Protein AF-A0AAD5X3L0-F1 (afdb_monomer)

Secondary structure (DSSP, 8-state):
-----------------------------------SHHHHHHHHHHHHHHHHHHHTT---GGGTS---HHHHSTT-HHHHHHHHHHHHH-STT-BHHHHHHHH-S-SEEEE---TT--S-GGGTSS----TT-----BTTBPPPPTTS-EEEEEESSTTSEEEEEEEE-TTSS-EEEEEEEEE---

Foldseek 3Di:
DDDDDDDDDDDDDDDDDDDDDDDDDPDDPPDPDDDPPVVVLVVLLVVLLVLQVVCQPDAAPLRPDDHDQQQPPDVHVNVVSVVSLQVVQFDWFRFPVVNCVRNNEFPAKFFDPDPPDDDRVCLVPPNDRPPDDDADDDVRYPHHPPQGKIKRWGDRRPSQKIKIFIWGPNVVRTTTRGIDIDHHDD

Radius of gyration: 31.07 Å; Cα contacts (8 Å, |Δi|>4): 259; chains: 1; bounding box: 104×31×53 Å

Structure (mmCIF, N/CA/C/O backbone):
data_AF-A0AAD5X3L0-F1
#
_entry.id   AF-A0AAD5X3L0-F1
#
loop_
_atom_site.group_PDB
_atom_site.id
_atom_site.type_symbol
_atom_site.label_atom_id
_atom_site.label_alt_id
_atom_site.label_comp_id
_atom_site.label_asym_id
_atom_site.label_entity_id
_atom_site.label_seq_id
_atom_site.pdbx_PDB_ins_code
_atom_site.Cartn_x
_atom_site.Cartn_y
_atom_site.Cartn_z
_atom_site.occupancy
_atom_site.B_iso_or_equiv
_atom_site.auth_seq_id
_atom_site.auth_comp_id
_atom_site.auth_asym_id
_atom_site.auth_atom_id
_atom_site.pdbx_PDB_model_num
ATOM 1 N N . MET A 1 1 ? -73.568 2.670 28.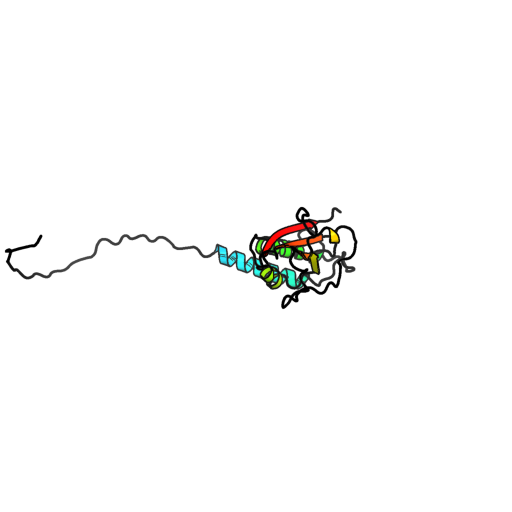721 1.00 39.19 1 MET A N 1
ATOM 2 C CA . MET A 1 1 ? -73.938 1.247 28.600 1.00 39.19 1 MET A CA 1
ATOM 3 C C . MET A 1 1 ? -75.029 1.123 27.541 1.00 39.19 1 MET A C 1
ATOM 5 O O . MET A 1 1 ? -76.062 1.751 27.683 1.00 39.19 1 MET A O 1
ATOM 9 N N . LEU A 1 2 ? -74.716 0.389 26.471 1.00 39.53 2 LEU A N 1
ATOM 10 C CA . LEU A 1 2 ? -75.590 -0.343 25.541 1.00 39.53 2 LEU A CA 1
ATOM 11 C C . LEU A 1 2 ? -76.786 0.315 24.781 1.00 39.53 2 LEU A C 1
ATOM 13 O O . LEU A 1 2 ? -77.887 0.416 25.300 1.00 39.53 2 LEU A O 1
ATOM 17 N N . ILE A 1 3 ? -76.532 0.626 23.494 1.00 46.59 3 ILE A N 1
ATOM 18 C CA . ILE A 1 3 ? -77.194 0.200 22.222 1.00 46.59 3 ILE A CA 1
ATOM 19 C C . ILE A 1 3 ? -78.743 0.133 22.118 1.00 46.59 3 ILE A C 1
ATOM 21 O O . ILE A 1 3 ? -79.370 -0.663 22.811 1.00 46.59 3 ILE A O 1
ATOM 25 N N . LYS A 1 4 ? -79.310 0.792 21.079 1.00 44.06 4 LYS A N 1
ATOM 26 C CA . LYS A 1 4 ? -80.122 0.242 19.937 1.00 44.06 4 LYS A CA 1
ATOM 27 C C . LYS A 1 4 ? -80.832 1.399 19.199 1.00 44.06 4 LYS A C 1
ATOM 29 O O . LYS A 1 4 ? -81.536 2.166 19.830 1.00 44.06 4 LYS A O 1
ATOM 34 N N . SER A 1 5 ? -80.527 1.717 17.935 1.00 39.22 5 SER A N 1
ATOM 35 C CA . SER A 1 5 ? -80.700 0.991 16.653 1.00 39.22 5 SER A CA 1
ATOM 36 C C . SER A 1 5 ? -82.097 1.145 16.030 1.00 39.22 5 SER A C 1
ATOM 38 O O . SER A 1 5 ? -83.078 0.745 16.647 1.00 39.22 5 SER A O 1
ATOM 40 N N . THR A 1 6 ? -82.129 1.666 14.789 1.00 44.69 6 THR A N 1
ATOM 41 C CA . THR A 1 6 ? -82.892 1.260 13.569 1.00 44.69 6 THR A CA 1
ATOM 42 C C . THR A 1 6 ? -83.348 2.493 12.761 1.00 44.69 6 THR A C 1
ATOM 44 O O . THR A 1 6 ? -83.997 3.379 13.293 1.00 44.69 6 THR A O 1
ATOM 47 N N . ASN A 1 7 ? -82.827 2.752 11.552 1.00 42.91 7 ASN A N 1
ATOM 48 C CA . ASN A 1 7 ? -82.965 2.064 10.250 1.00 42.91 7 ASN A CA 1
ATOM 49 C C . ASN A 1 7 ? -84.211 2.513 9.461 1.00 42.91 7 ASN A C 1
ATOM 51 O O . ASN A 1 7 ? -85.316 2.106 9.802 1.00 42.91 7 ASN A O 1
ATOM 55 N N . LYS A 1 8 ? -84.009 3.251 8.355 1.00 42.66 8 LYS A N 1
ATOM 56 C CA . LYS A 1 8 ? -84.615 2.942 7.041 1.00 42.66 8 LYS A CA 1
ATOM 57 C C . LYS A 1 8 ? -84.156 3.926 5.967 1.00 42.66 8 LYS A C 1
ATOM 59 O O . LYS A 1 8 ? -84.567 5.078 5.984 1.00 42.66 8 LYS A O 1
ATOM 64 N N . GLN A 1 9 ? -83.427 3.444 4.968 1.00 37.97 9 GLN A N 1
ATOM 65 C CA . GLN A 1 9 ? -83.573 3.936 3.597 1.00 37.97 9 GLN A CA 1
ATOM 66 C C . GLN A 1 9 ? -83.387 2.755 2.645 1.00 37.97 9 GLN A C 1
ATOM 68 O O . GLN A 1 9 ? -82.366 2.076 2.647 1.00 37.97 9 GLN A O 1
ATOM 73 N N . SER A 1 10 ? -84.428 2.505 1.862 1.00 49.75 10 SER A N 1
ATOM 74 C CA . SER A 1 10 ? -84.441 1.613 0.711 1.00 49.75 10 SER A CA 1
ATOM 75 C C . SER A 1 10 ? -84.820 2.481 -0.476 1.00 49.75 10 SER A C 1
ATOM 77 O O . SER A 1 10 ? -85.790 3.233 -0.363 1.00 49.75 10 SER A O 1
ATOM 79 N N . LYS A 1 11 ? -84.097 2.353 -1.592 1.00 49.84 11 LYS A N 1
ATOM 80 C CA . LYS A 1 11 ? -84.695 2.207 -2.926 1.00 49.84 11 LYS A CA 1
ATOM 81 C C . LYS A 1 11 ? -83.623 1.931 -3.982 1.00 49.84 11 LYS A C 1
ATOM 83 O O . LYS A 1 11 ? -82.617 2.620 -4.086 1.00 49.84 11 LYS A O 1
ATOM 88 N N . HIS A 1 12 ? -83.904 0.872 -4.732 1.00 46.44 12 HIS A N 1
ATOM 89 C CA . HIS A 1 12 ? -83.270 0.416 -5.962 1.00 46.44 12 HIS A CA 1
ATOM 90 C C . HIS A 1 12 ? -83.156 1.519 -7.024 1.00 46.44 12 HIS A C 1
ATOM 92 O O . HIS A 1 12 ? -84.018 2.394 -7.067 1.00 46.44 12 HIS A O 1
ATOM 98 N N . THR A 1 13 ? -82.205 1.395 -7.959 1.00 45.41 13 THR A N 1
ATOM 99 C CA . THR A 1 13 ? -82.476 1.228 -9.410 1.00 45.41 13 THR A CA 1
ATOM 100 C C . THR A 1 13 ? -81.172 0.941 -10.172 1.00 45.41 13 THR A C 1
ATOM 102 O O . THR A 1 13 ? -80.107 1.449 -9.840 1.00 45.41 13 THR A O 1
ATOM 105 N N . ILE A 1 14 ? -81.290 0.051 -11.155 1.00 50.00 14 ILE A N 1
ATOM 106 C CA . ILE A 1 14 ? -80.258 -0.584 -11.981 1.00 50.00 14 ILE A CA 1
ATOM 107 C C . ILE A 1 14 ? -80.042 0.230 -13.279 1.00 50.00 14 ILE A C 1
ATOM 109 O O . ILE A 1 14 ? -80.987 0.823 -13.792 1.00 50.00 14 ILE A O 1
ATOM 113 N N . THR A 1 15 ? -78.846 0.084 -13.873 1.00 49.62 15 THR A N 1
ATOM 114 C CA . THR A 1 15 ? -78.482 0.217 -15.312 1.00 49.62 15 THR A CA 1
ATOM 115 C C . THR A 1 15 ? -78.363 1.614 -15.934 1.00 49.62 15 THR A C 1
ATOM 117 O O . THR A 1 15 ? -79.355 2.309 -16.081 1.00 49.62 15 THR A O 1
ATOM 120 N N . ASN A 1 16 ? -77.194 1.929 -16.518 1.00 40.84 16 ASN A N 1
ATOM 121 C CA . ASN A 1 16 ? -76.998 1.768 -17.969 1.00 40.84 16 ASN A CA 1
ATOM 122 C C . ASN A 1 16 ? -75.510 1.817 -18.383 1.00 40.84 16 ASN A C 1
ATOM 124 O O . ASN A 1 16 ? -74.698 2.487 -17.751 1.00 40.84 16 ASN A O 1
ATOM 128 N N . ARG A 1 17 ? -75.169 1.075 -19.443 1.00 56.88 17 ARG A N 1
ATOM 129 C CA . ARG A 1 17 ? -73.861 1.077 -20.126 1.00 56.88 17 ARG A CA 1
ATOM 130 C C . ARG A 1 17 ? -73.700 2.369 -20.941 1.00 56.88 17 ARG A C 1
ATOM 132 O O . ARG A 1 17 ? -74.710 2.959 -21.289 1.00 56.88 17 ARG A O 1
ATOM 139 N N . HIS A 1 18 ? -72.460 2.748 -21.272 1.00 44.66 18 HIS A N 1
ATOM 140 C CA . HIS A 1 18 ? -71.982 3.177 -22.607 1.00 44.66 18 HIS A CA 1
ATOM 141 C C . HIS A 1 18 ? -70.675 4.001 -22.502 1.00 44.66 18 HIS A C 1
ATOM 143 O O . HIS A 1 18 ? -70.679 5.150 -22.087 1.00 44.66 18 HIS A O 1
ATOM 149 N N . SER A 1 19 ? -69.561 3.361 -22.889 1.00 52.53 19 SER A N 1
ATOM 150 C CA . SER A 1 19 ? -68.510 3.861 -23.804 1.00 52.53 19 SER A CA 1
ATOM 151 C C . SER A 1 19 ? -68.064 5.339 -23.755 1.00 52.53 19 SER A C 1
ATOM 153 O O . SER A 1 19 ? -68.820 6.202 -24.189 1.00 52.53 19 SER A O 1
ATOM 155 N N . ASN A 1 20 ? -66.781 5.596 -23.431 1.00 43.25 20 ASN A N 1
ATOM 156 C CA . ASN A 1 20 ? -65.737 6.106 -24.358 1.00 43.25 20 ASN A CA 1
ATOM 157 C C . ASN A 1 20 ? -64.577 6.878 -23.672 1.00 43.25 20 ASN A C 1
ATOM 159 O O . ASN A 1 20 ? -64.808 7.839 -22.952 1.00 43.25 20 ASN A O 1
ATOM 163 N N . LEU A 1 21 ? -63.348 6.488 -24.057 1.00 44.03 21 LEU A N 1
ATOM 164 C CA . LEU A 1 21 ? -62.063 7.223 -24.101 1.00 44.03 21 LEU A CA 1
ATOM 165 C C . LEU A 1 21 ? -61.324 7.631 -22.794 1.00 44.03 21 LEU A C 1
ATOM 167 O O . LEU A 1 21 ? -61.825 8.443 -22.020 1.00 44.03 21 LEU A O 1
ATOM 171 N N . PRO A 1 22 ? -60.069 7.159 -22.590 1.00 46.97 22 PRO A N 1
ATOM 172 C CA . PRO A 1 22 ? -59.191 7.612 -21.517 1.00 46.97 22 PRO A CA 1
ATOM 173 C C . PRO A 1 22 ? -58.358 8.817 -21.977 1.00 46.97 22 PRO A C 1
ATOM 175 O O . PRO A 1 22 ? -57.501 8.708 -22.851 1.00 46.97 22 PRO A O 1
ATOM 178 N N . LEU A 1 23 ? -58.579 9.970 -21.355 1.00 50.59 23 LEU A N 1
ATOM 179 C CA . LEU A 1 23 ? -57.722 11.143 -21.477 1.00 50.59 23 LEU A CA 1
ATOM 180 C C . LEU A 1 23 ? -57.312 11.526 -20.059 1.00 50.59 23 LEU A C 1
ATOM 182 O O . LEU A 1 23 ? -58.108 12.168 -19.391 1.00 50.59 23 LEU A O 1
ATOM 186 N N . LEU A 1 24 ? -56.154 11.048 -19.580 1.00 51.97 24 LEU A N 1
ATOM 187 C CA . LEU A 1 24 ? -55.394 11.569 -18.422 1.00 51.97 24 LEU A CA 1
ATOM 188 C C . LEU A 1 24 ? -54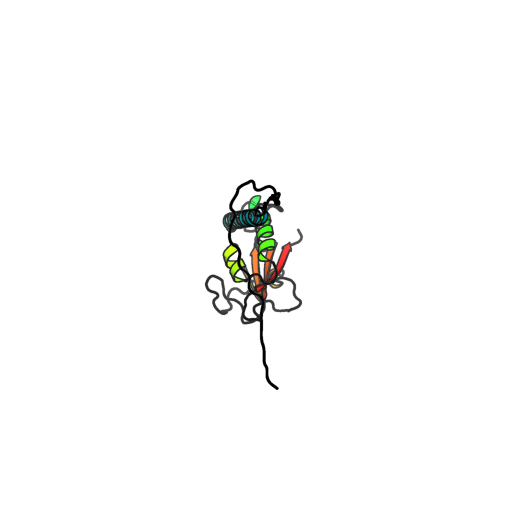.393 10.520 -17.916 1.00 51.97 24 LEU A C 1
ATOM 190 O O . LEU A 1 24 ? -54.581 9.954 -16.849 1.00 51.97 24 LEU A O 1
ATOM 194 N N . ILE A 1 25 ? -53.307 10.267 -18.647 1.00 50.31 25 ILE A N 1
ATOM 195 C CA . ILE A 1 25 ? -52.075 9.747 -18.031 1.00 50.31 25 ILE A CA 1
ATOM 196 C C . ILE A 1 25 ? -50.891 10.446 -18.710 1.00 50.31 25 ILE A C 1
ATOM 198 O O . ILE A 1 25 ? -50.184 9.886 -19.539 1.00 50.31 25 ILE A O 1
ATOM 202 N N . LEU A 1 26 ? -50.708 11.726 -18.380 1.00 45.97 26 LEU A N 1
ATOM 203 C CA . LEU A 1 26 ? -49.443 12.437 -18.564 1.00 45.97 26 LEU A CA 1
ATOM 204 C C . LEU A 1 26 ? -48.593 12.204 -17.301 1.00 45.97 26 LEU A C 1
ATOM 206 O O . LEU A 1 26 ? -48.303 13.133 -16.555 1.00 45.97 26 LEU A O 1
ATOM 210 N N . THR A 1 27 ? -48.253 10.948 -16.997 1.00 49.81 27 THR A N 1
ATOM 211 C CA . THR A 1 27 ? -47.256 10.628 -15.964 1.00 49.81 27 THR A CA 1
ATOM 212 C C . THR A 1 27 ? -45.885 10.529 -16.609 1.00 49.81 27 THR A C 1
ATOM 214 O O . THR A 1 27 ? -45.545 9.533 -17.236 1.00 49.81 27 THR A O 1
ATOM 217 N N . LEU A 1 28 ? -45.111 11.593 -16.409 1.00 49.53 28 LEU A N 1
ATOM 218 C CA . LEU A 1 28 ? -43.790 11.501 -15.797 1.00 49.53 28 LEU A CA 1
ATOM 219 C C . LEU A 1 28 ? -42.865 10.417 -16.382 1.00 49.53 28 LEU A C 1
ATOM 221 O O . LEU A 1 28 ? -42.615 9.385 -15.762 1.00 49.53 28 LEU A O 1
ATOM 225 N N . LEU A 1 29 ? -42.283 10.706 -17.545 1.00 48.94 29 LEU A N 1
ATOM 226 C CA . LEU A 1 29 ? -41.063 10.042 -17.999 1.00 48.94 29 LEU A CA 1
ATOM 227 C C . LEU A 1 29 ? -39.869 10.619 -17.213 1.00 48.94 29 LEU A C 1
ATOM 229 O O . LEU A 1 29 ? -39.109 11.439 -17.722 1.00 48.94 29 LEU A O 1
ATOM 233 N N . LEU A 1 30 ? -39.738 10.242 -15.938 1.00 50.50 30 LEU A N 1
ATOM 234 C CA . LEU A 1 30 ? -38.516 10.483 -15.172 1.00 50.50 30 LEU A CA 1
ATOM 235 C C . LEU A 1 30 ? -37.497 9.420 -15.606 1.00 50.50 30 LEU A C 1
ATOM 237 O O . LEU A 1 30 ? -37.605 8.256 -15.225 1.00 50.50 30 LEU A O 1
ATOM 241 N N . LEU A 1 31 ? -36.548 9.812 -16.459 1.00 51.72 31 LEU A N 1
ATOM 242 C CA . LEU A 1 31 ? -35.404 8.989 -16.855 1.00 51.72 31 LEU A CA 1
ATOM 243 C C . LEU A 1 31 ? -34.655 8.495 -15.601 1.00 51.72 31 LEU A C 1
ATOM 245 O O . LEU A 1 31 ? -33.923 9.245 -14.961 1.00 51.72 31 LEU A O 1
ATOM 249 N N . LEU A 1 32 ? -34.809 7.214 -15.270 1.00 56.34 32 LEU A N 1
ATOM 250 C CA . LEU A 1 32 ? -33.922 6.486 -14.364 1.00 56.34 32 LEU A CA 1
ATOM 251 C C . LEU A 1 32 ? -32.629 6.143 -15.120 1.00 56.34 32 LEU A C 1
ATOM 253 O O . LEU A 1 32 ? -32.526 5.085 -15.733 1.00 56.34 32 LEU A O 1
ATOM 257 N N . THR A 1 33 ? -31.636 7.033 -15.096 1.00 58.88 33 THR A N 1
ATOM 258 C CA . THR A 1 33 ? -30.291 6.755 -15.632 1.00 58.88 33 THR A CA 1
ATOM 259 C C . THR A 1 33 ? -29.228 6.866 -14.548 1.00 58.88 33 THR A C 1
ATOM 261 O O . THR A 1 33 ? -28.440 7.804 -14.566 1.00 58.88 33 THR A O 1
ATOM 264 N N . LEU A 1 34 ? -29.165 5.925 -13.605 1.00 63.69 34 LEU A N 1
ATOM 265 C CA . LEU A 1 34 ? -27.980 5.778 -12.749 1.00 63.69 34 LEU A CA 1
ATOM 266 C C . LEU A 1 34 ? -27.727 4.292 -12.450 1.00 63.69 34 LEU A C 1
ATOM 268 O O . LEU A 1 34 ? -28.396 3.720 -11.593 1.00 63.69 34 LEU A O 1
ATOM 272 N N . PRO A 1 35 ? -26.777 3.662 -13.173 1.00 56.12 35 PRO A N 1
ATOM 273 C CA . PRO A 1 35 ? -25.743 2.910 -12.458 1.00 56.12 35 PRO A CA 1
ATOM 274 C C . PRO A 1 35 ? -24.360 2.982 -13.145 1.00 56.12 35 PRO A C 1
ATOM 276 O O . PRO A 1 35 ? -23.693 1.965 -13.323 1.00 56.12 35 PRO A O 1
ATOM 279 N N . THR A 1 36 ? -23.898 4.157 -13.581 1.00 58.94 36 THR A N 1
ATOM 280 C CA . THR A 1 36 ? -22.576 4.259 -14.237 1.00 58.94 36 THR A CA 1
ATOM 281 C C . THR A 1 36 ? -21.417 4.363 -13.241 1.00 58.94 36 THR A C 1
ATOM 283 O O . THR A 1 36 ? -20.387 3.729 -13.438 1.00 58.94 36 THR A O 1
ATOM 286 N N . MET A 1 37 ? -21.588 5.090 -12.134 1.00 61.50 37 MET A N 1
ATOM 287 C CA . MET A 1 37 ? -20.487 5.413 -11.209 1.00 61.50 37 MET A CA 1
ATOM 288 C C . MET A 1 37 ? -19.885 4.179 -10.505 1.00 61.50 37 MET A C 1
ATOM 290 O O . MET A 1 37 ? -18.667 4.021 -10.466 1.00 61.50 37 MET A O 1
ATOM 294 N N . SER A 1 38 ? -20.719 3.267 -9.986 1.00 67.88 38 SER A N 1
ATOM 295 C CA . SER A 1 38 ? -20.241 2.104 -9.206 1.00 67.88 38 SER A CA 1
ATOM 296 C C . SER A 1 38 ? -19.507 1.063 -10.060 1.00 67.88 38 SER A C 1
ATOM 298 O O . SER A 1 38 ? -18.610 0.371 -9.575 1.00 67.88 38 SER A O 1
ATOM 300 N N . THR A 1 39 ? -19.887 0.950 -11.333 1.00 74.06 39 THR A N 1
ATOM 301 C CA . THR A 1 39 ? -19.279 0.017 -12.290 1.00 74.06 39 THR A CA 1
ATOM 302 C C . THR A 1 39 ? -17.894 0.501 -12.715 1.00 74.06 39 THR A C 1
ATOM 304 O O . THR A 1 39 ? -16.957 -0.293 -12.759 1.00 74.06 39 THR A O 1
ATOM 307 N N . THR A 1 40 ? -17.738 1.807 -12.963 1.00 82.38 40 THR A N 1
ATOM 308 C CA . THR A 1 40 ? -16.443 2.404 -13.320 1.00 82.38 40 THR A CA 1
ATOM 309 C C . THR A 1 40 ? -15.416 2.225 -12.208 1.00 82.38 40 THR A C 1
ATOM 311 O O . THR A 1 40 ? -14.338 1.703 -12.476 1.00 82.38 40 THR A O 1
ATOM 314 N N . LEU A 1 41 ? -15.770 2.549 -10.957 1.00 84.06 41 LEU A N 1
ATOM 315 C CA . LEU A 1 41 ? -14.858 2.377 -9.823 1.00 84.06 41 LEU A CA 1
ATOM 316 C C . LEU A 1 41 ? -14.415 0.913 -9.681 1.00 84.06 41 LEU A C 1
ATOM 318 O O . LEU A 1 41 ? -13.235 0.623 -9.523 1.00 84.06 41 LEU A O 1
ATOM 322 N N . SER A 1 42 ? -15.353 -0.028 -9.802 1.00 86.94 42 SER A N 1
ATOM 323 C CA . SER A 1 42 ? -15.053 -1.460 -9.673 1.00 86.94 42 SER A CA 1
ATOM 324 C C . SER A 1 42 ? -14.076 -1.951 -10.754 1.00 86.94 42 SER A C 1
ATOM 326 O O . SER A 1 42 ? -13.173 -2.739 -10.460 1.00 86.94 42 SER A O 1
ATOM 328 N N . ASN A 1 43 ? -14.204 -1.452 -11.987 1.00 92.38 43 ASN A N 1
ATOM 329 C CA . ASN A 1 43 ? -13.273 -1.754 -13.077 1.00 92.38 43 ASN A CA 1
ATOM 330 C C . ASN A 1 43 ? -11.886 -1.141 -12.835 1.00 92.38 43 ASN A C 1
ATOM 332 O O . ASN A 1 43 ? -10.878 -1.804 -13.067 1.00 92.38 43 ASN A O 1
ATOM 336 N N . GLU A 1 44 ? -11.823 0.096 -12.338 1.00 93.94 44 GLU A N 1
ATOM 337 C CA . GLU A 1 44 ? -10.559 0.773 -12.028 1.00 93.94 44 GLU A CA 1
ATOM 338 C C . GLU A 1 44 ? -9.785 0.073 -10.910 1.00 93.94 44 GLU A C 1
ATOM 340 O O . GLU A 1 44 ? -8.575 -0.119 -11.036 1.00 93.94 44 GLU A O 1
ATOM 345 N N . ILE A 1 45 ? -10.474 -0.367 -9.853 1.00 95.44 45 ILE A N 1
ATOM 346 C CA . ILE A 1 45 ? -9.857 -1.135 -8.765 1.00 95.44 45 ILE A CA 1
ATOM 347 C C . ILE A 1 45 ? -9.388 -2.504 -9.254 1.00 95.44 45 ILE A C 1
ATOM 349 O O . ILE A 1 45 ? -8.288 -2.930 -8.912 1.00 95.44 45 ILE A O 1
ATOM 353 N N . THR A 1 46 ? -10.171 -3.172 -10.104 1.00 96.06 46 THR A N 1
ATOM 354 C CA . THR A 1 46 ? -9.769 -4.457 -10.698 1.00 96.06 46 THR A CA 1
ATOM 355 C C . THR A 1 46 ? -8.515 -4.302 -11.565 1.00 96.06 46 THR A C 1
ATOM 357 O O . THR A 1 46 ? -7.596 -5.115 -11.474 1.00 96.06 46 THR A O 1
ATOM 360 N N . ALA A 1 47 ? -8.437 -3.237 -12.368 1.00 96.62 47 ALA A N 1
ATOM 361 C CA . ALA A 1 47 ? -7.255 -2.932 -13.170 1.00 96.62 47 ALA A CA 1
ATOM 362 C C . ALA A 1 47 ? -6.036 -2.606 -12.291 1.00 96.62 47 ALA A C 1
ATOM 364 O O . ALA A 1 47 ? -4.958 -3.147 -12.522 1.00 96.62 47 ALA A O 1
ATOM 365 N N . ALA A 1 48 ? -6.213 -1.792 -11.244 1.00 97.81 48 ALA A N 1
ATOM 366 C CA . ALA A 1 48 ? -5.148 -1.468 -10.297 1.00 97.81 48 ALA A CA 1
ATOM 367 C C . ALA A 1 48 ? -4.635 -2.716 -9.560 1.00 97.81 48 ALA A C 1
ATOM 369 O O . ALA A 1 48 ? -3.428 -2.888 -9.409 1.00 97.81 48 ALA A O 1
ATOM 370 N N . GLN A 1 49 ? -5.528 -3.622 -9.156 1.00 97.44 49 GLN A N 1
ATOM 371 C CA . GLN A 1 49 ? -5.154 -4.901 -8.553 1.00 97.44 49 GLN A CA 1
ATOM 372 C C . GLN A 1 49 ? -4.306 -5.747 -9.510 1.00 97.44 49 GLN A C 1
ATOM 374 O O . GLN A 1 49 ? -3.270 -6.276 -9.104 1.00 97.44 49 GLN A O 1
ATOM 379 N N . ALA A 1 50 ? -4.719 -5.862 -10.774 1.00 97.69 50 ALA A N 1
ATOM 380 C CA . ALA A 1 50 ? -3.981 -6.617 -11.782 1.00 97.69 50 ALA A CA 1
ATOM 381 C C . ALA A 1 50 ? -2.597 -6.006 -12.063 1.00 97.69 50 ALA A C 1
ATOM 383 O O . ALA A 1 50 ? -1.598 -6.726 -12.081 1.00 97.69 50 ALA A O 1
ATOM 384 N N . ASP A 1 51 ? -2.529 -4.683 -12.225 1.00 97.88 51 ASP A N 1
ATOM 385 C CA . ASP A 1 51 ? -1.277 -3.959 -12.443 1.00 97.88 51 ASP A CA 1
ATOM 386 C C . ASP A 1 51 ? -0.325 -4.115 -11.258 1.00 97.88 51 ASP A C 1
ATOM 388 O O . ASP A 1 51 ? 0.855 -4.412 -11.442 1.00 97.88 51 ASP A O 1
ATOM 392 N N . TYR A 1 52 ? -0.835 -3.972 -10.035 1.00 98.06 52 TYR A N 1
ATOM 393 C CA . TYR A 1 52 ? -0.041 -4.172 -8.833 1.00 98.06 52 TYR A CA 1
ATOM 394 C C . TYR A 1 52 ? 0.505 -5.600 -8.746 1.00 98.06 52 TYR A C 1
ATOM 396 O O . TYR A 1 52 ? 1.708 -5.780 -8.562 1.00 98.06 52 TYR A O 1
ATOM 404 N N . ALA A 1 53 ? -0.353 -6.608 -8.926 1.00 96.81 53 ALA A N 1
ATOM 405 C CA . ALA A 1 53 ? 0.045 -8.011 -8.861 1.00 96.81 53 ALA A CA 1
ATOM 406 C C . ALA A 1 53 ? 1.124 -8.355 -9.901 1.00 96.81 53 ALA A C 1
ATOM 408 O O . ALA A 1 53 ? 2.084 -9.046 -9.575 1.00 96.81 53 ALA A O 1
ATOM 409 N N . ALA A 1 54 ? 1.010 -7.829 -11.125 1.00 97.00 54 ALA A N 1
ATOM 410 C CA . ALA A 1 54 ? 1.991 -8.053 -12.186 1.00 97.00 54 ALA A CA 1
ATOM 411 C C . ALA A 1 54 ? 3.357 -7.399 -11.904 1.00 97.00 54 ALA A C 1
ATOM 413 O O . ALA A 1 54 ? 4.386 -7.903 -12.348 1.00 97.00 54 ALA A O 1
ATOM 414 N N . LEU A 1 55 ? 3.374 -6.276 -11.182 1.00 96.25 55 LEU A N 1
ATOM 415 C CA . LEU A 1 55 ? 4.580 -5.485 -10.914 1.00 96.25 55 LEU A CA 1
ATOM 416 C C . LEU A 1 55 ? 5.215 -5.779 -9.548 1.00 96.25 55 LEU A C 1
ATOM 418 O O . LEU A 1 55 ? 6.332 -5.333 -9.283 1.00 96.25 55 LEU A O 1
ATOM 422 N N . ARG A 1 56 ? 4.510 -6.488 -8.657 1.00 94.00 56 ARG A N 1
ATOM 423 C CA . ARG A 1 56 ? 4.911 -6.699 -7.257 1.00 94.00 56 ARG A CA 1
ATOM 424 C C . ARG A 1 56 ? 6.282 -7.359 -7.127 1.00 94.00 56 ARG A C 1
ATOM 426 O O . ARG A 1 56 ? 7.095 -6.868 -6.346 1.00 94.00 56 ARG A O 1
ATOM 433 N N . ASP A 1 57 ? 6.532 -8.390 -7.930 1.00 91.50 57 ASP A N 1
ATOM 434 C CA . ASP A 1 57 ? 7.745 -9.218 -7.865 1.00 91.50 57 ASP A CA 1
ATOM 435 C C . ASP A 1 57 ? 8.854 -8.773 -8.836 1.00 91.50 57 ASP A C 1
ATOM 437 O O . ASP A 1 57 ? 9.938 -9.361 -8.865 1.00 91.50 57 ASP A O 1
ATOM 441 N N . ILE A 1 58 ? 8.612 -7.730 -9.638 1.00 93.31 58 ILE A N 1
ATOM 442 C CA . ILE A 1 58 ? 9.631 -7.175 -10.530 1.00 93.31 58 ILE A CA 1
ATOM 443 C C . ILE A 1 58 ? 10.632 -6.375 -9.695 1.00 93.31 58 ILE A C 1
ATOM 445 O O . ILE A 1 58 ? 10.272 -5.410 -9.017 1.00 93.31 58 ILE A O 1
ATOM 449 N N . LYS A 1 59 ? 11.906 -6.767 -9.771 1.00 90.31 59 LYS A N 1
ATOM 450 C CA . LYS A 1 59 ? 13.005 -6.036 -9.138 1.00 90.31 59 LYS A CA 1
ATOM 451 C C . LYS A 1 59 ? 13.301 -4.759 -9.919 1.00 90.31 59 LYS A C 1
ATOM 453 O O . LYS A 1 59 ? 13.505 -4.818 -11.128 1.00 90.31 59 LYS A O 1
ATOM 458 N N . GLY A 1 60 ? 13.330 -3.641 -9.206 1.00 90.75 60 GLY A N 1
ATOM 459 C CA . GLY A 1 60 ? 13.819 -2.359 -9.701 1.00 90.75 60 GLY A CA 1
ATOM 460 C C . GLY A 1 60 ? 15.172 -1.997 -9.095 1.00 90.75 60 GLY A C 1
ATOM 461 O O . GLY A 1 60 ? 15.747 -2.771 -8.323 1.00 90.75 60 GLY A O 1
ATOM 462 N N . HIS A 1 61 ? 15.644 -0.793 -9.394 1.00 89.81 61 HIS A N 1
ATOM 463 C CA . HIS A 1 61 ? 16.920 -0.252 -8.926 1.00 89.81 61 HIS A CA 1
ATOM 464 C C . HIS A 1 61 ? 17.101 -0.354 -7.403 1.00 89.81 61 HIS A C 1
ATOM 466 O O . HIS A 1 61 ? 18.165 -0.727 -6.918 1.00 89.81 61 HIS A O 1
ATOM 472 N N . PHE A 1 62 ? 16.034 -0.104 -6.640 1.00 84.62 62 PHE A N 1
ATOM 473 C CA . PHE A 1 62 ? 16.048 -0.135 -5.171 1.00 84.62 62 PHE A CA 1
ATOM 474 C C . PHE A 1 62 ? 15.934 -1.549 -4.566 1.00 84.62 62 PHE A C 1
ATOM 476 O O . PHE A 1 62 ? 15.815 -1.707 -3.351 1.00 84.62 62 PHE A O 1
ATOM 483 N N . ALA A 1 63 ? 15.927 -2.583 -5.408 1.00 85.88 63 ALA A N 1
ATOM 484 C CA . ALA A 1 63 ? 15.851 -3.991 -5.025 1.00 85.88 63 ALA A CA 1
ATOM 485 C C . ALA A 1 63 ? 16.897 -4.838 -5.778 1.00 85.88 63 ALA A C 1
ATOM 487 O O . ALA A 1 63 ? 16.616 -5.977 -6.165 1.00 85.88 63 ALA A O 1
ATOM 488 N N . ASP A 1 64 ? 18.084 -4.262 -6.002 1.00 87.69 64 ASP A N 1
ATOM 489 C CA . ASP A 1 64 ? 19.228 -4.873 -6.696 1.00 87.69 64 ASP A CA 1
ATOM 490 C C . ASP A 1 64 ? 18.940 -5.291 -8.154 1.00 87.69 64 ASP A C 1
ATOM 492 O O . ASP A 1 64 ? 19.545 -6.228 -8.678 1.00 87.69 64 ASP A O 1
ATOM 496 N N . GLY A 1 65 ? 17.977 -4.635 -8.805 1.00 90.06 65 GLY A N 1
ATOM 497 C CA . GLY A 1 65 ? 17.666 -4.799 -10.225 1.00 90.06 65 GLY A CA 1
ATOM 498 C C . GLY A 1 65 ? 18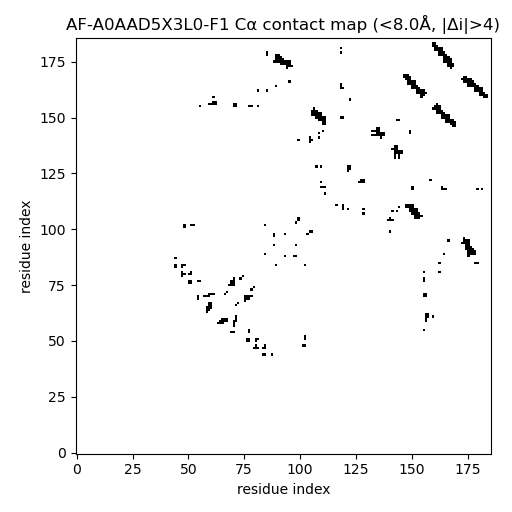.142 -3.623 -11.077 1.00 90.06 65 GLY A C 1
ATOM 499 O O . GLY A 1 65 ? 18.635 -2.615 -10.571 1.00 90.06 65 GLY A O 1
ATOM 500 N N . ASP A 1 66 ? 17.949 -3.737 -12.390 1.00 94.69 66 ASP A N 1
ATOM 501 C CA . ASP A 1 66 ? 18.064 -2.587 -13.286 1.00 94.69 66 ASP A CA 1
ATOM 502 C C . ASP A 1 66 ? 16.906 -1.613 -13.046 1.00 94.69 66 ASP A C 1
ATOM 504 O O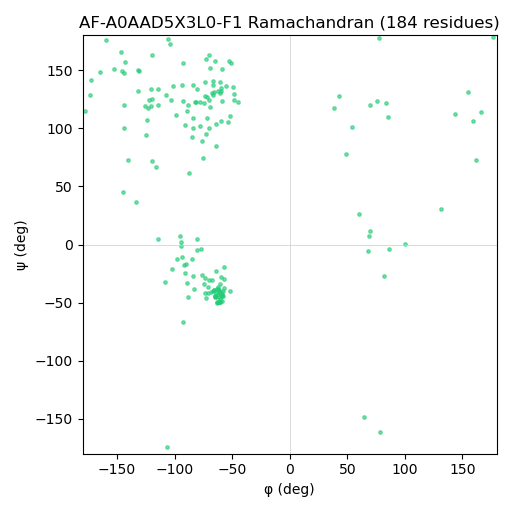 . ASP A 1 66 ? 15.807 -2.010 -12.646 1.00 94.69 66 ASP A O 1
ATOM 508 N N . PHE A 1 67 ? 17.141 -0.329 -13.321 1.00 94.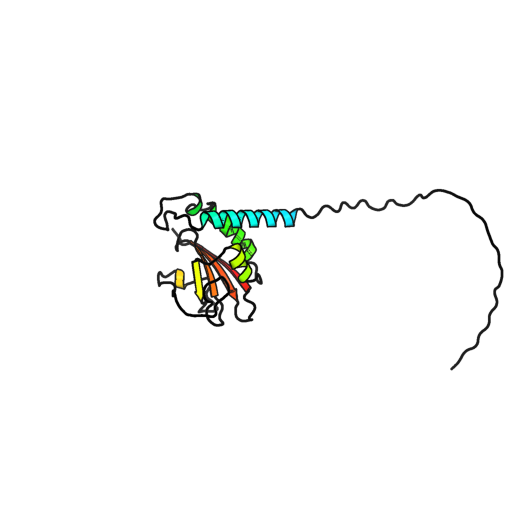56 67 PHE A N 1
ATOM 509 C CA . PHE A 1 67 ? 16.082 0.671 -13.254 1.00 94.56 67 PHE A CA 1
ATOM 510 C C . PHE A 1 67 ? 14.939 0.304 -14.202 1.00 94.56 67 PHE A C 1
ATOM 512 O O . PHE A 1 67 ? 15.131 0.178 -15.414 1.00 94.56 67 PHE A O 1
ATOM 519 N N . ASN A 1 68 ? 13.732 0.198 -13.654 1.00 95.62 68 ASN A N 1
ATOM 520 C CA . ASN A 1 68 ? 12.523 -0.043 -14.416 1.00 95.62 68 ASN A CA 1
ATOM 521 C C . ASN A 1 68 ? 11.509 1.081 -14.134 1.00 95.62 68 ASN A C 1
ATOM 523 O O . ASN A 1 68 ? 11.041 1.228 -13.005 1.00 95.62 68 ASN A O 1
ATOM 527 N N . PRO A 1 69 ? 11.112 1.869 -15.150 1.00 96.06 69 PRO A N 1
ATOM 528 C CA . PRO A 1 69 ? 10.253 3.033 -14.950 1.00 96.06 69 PRO A CA 1
ATOM 529 C C . PRO A 1 69 ? 8.853 2.692 -14.420 1.00 96.06 69 PRO A C 1
ATOM 531 O O . PRO A 1 69 ? 8.224 3.549 -13.804 1.00 96.06 69 PRO A O 1
ATOM 534 N N . ASP A 1 70 ? 8.357 1.469 -14.610 1.00 96.31 70 ASP A N 1
ATOM 535 C CA . ASP A 1 70 ? 7.044 1.069 -14.099 1.00 96.31 70 ASP A CA 1
ATOM 536 C C . ASP A 1 70 ? 7.058 0.798 -12.590 1.00 96.31 70 ASP A C 1
ATOM 538 O O . ASP A 1 70 ? 6.025 0.957 -11.933 1.00 96.31 70 ASP A O 1
ATOM 542 N N . VAL A 1 71 ? 8.213 0.421 -12.028 1.00 94.38 71 VAL A N 1
ATOM 543 C CA . VAL A 1 71 ? 8.367 0.093 -10.600 1.00 94.38 71 VAL A CA 1
ATOM 544 C C . VAL A 1 71 ? 9.147 1.149 -9.824 1.00 94.38 71 VAL A C 1
ATOM 546 O O . VAL A 1 71 ? 8.818 1.376 -8.668 1.00 94.38 71 VAL A O 1
ATOM 549 N N . ASP A 1 72 ? 10.114 1.828 -10.442 1.00 92.75 72 ASP A N 1
ATOM 550 C CA . ASP A 1 72 ? 11.037 2.746 -9.765 1.00 92.75 72 ASP A CA 1
ATOM 551 C C . ASP A 1 72 ? 10.692 4.225 -9.948 1.00 92.75 72 ASP A C 1
ATOM 553 O O . ASP A 1 72 ? 11.156 5.066 -9.186 1.00 92.75 72 ASP A O 1
ATOM 557 N N . LYS A 1 73 ? 9.919 4.596 -10.971 1.00 94.12 73 LYS A N 1
ATOM 558 C CA . LYS A 1 73 ? 9.652 6.012 -11.247 1.00 94.12 73 LYS A CA 1
ATOM 559 C C . LYS A 1 73 ? 8.502 6.521 -10.392 1.00 94.12 73 LYS A C 1
ATOM 561 O O . LYS A 1 73 ? 7.454 5.884 -10.345 1.00 94.12 73 LYS A O 1
ATOM 566 N N . PHE A 1 74 ? 8.627 7.721 -9.829 1.00 92.56 74 PHE A N 1
ATOM 567 C CA . PHE A 1 74 ? 7.469 8.440 -9.295 1.00 92.56 74 PHE A CA 1
ATOM 568 C C . PHE A 1 74 ? 6.415 8.704 -10.386 1.00 92.56 74 PHE A C 1
ATOM 570 O O . PHE A 1 74 ? 6.736 9.102 -11.507 1.00 92.56 74 PHE A O 1
ATOM 577 N N . GLY A 1 75 ? 5.149 8.448 -10.067 1.00 94.25 75 GLY A N 1
ATOM 578 C CA . GLY A 1 75 ? 4.043 8.350 -11.017 1.00 94.25 75 GLY A CA 1
ATOM 579 C C . GLY A 1 75 ? 4.114 7.107 -11.913 1.00 94.25 75 GLY A C 1
ATOM 580 O O . GLY A 1 75 ? 3.413 7.041 -12.920 1.00 94.25 75 GLY A O 1
ATOM 581 N N . GLY A 1 76 ? 4.984 6.147 -11.597 1.00 96.06 76 GLY A N 1
ATOM 582 C CA . GLY A 1 76 ? 5.104 4.875 -12.297 1.00 96.06 76 GLY A CA 1
ATOM 583 C C . GLY A 1 76 ? 3.907 3.969 -12.035 1.00 96.06 76 GLY A C 1
ATOM 584 O O . GLY A 1 76 ? 3.139 4.151 -11.084 1.00 96.06 76 GLY A O 1
ATOM 585 N N . LYS A 1 77 ? 3.752 2.958 -12.889 1.00 97.75 77 LYS A N 1
ATOM 586 C CA . LYS A 1 77 ? 2.570 2.096 -12.918 1.00 97.75 77 LYS A CA 1
ATOM 587 C C . LYS A 1 77 ? 2.310 1.392 -11.578 1.00 97.75 77 LYS A C 1
ATOM 589 O O . LYS A 1 77 ? 1.167 1.355 -11.127 1.00 97.75 77 LYS A O 1
ATOM 594 N N . LYS A 1 78 ? 3.360 0.915 -10.895 1.00 97.38 78 LYS A N 1
ATOM 595 C CA . LYS A 1 78 ? 3.254 0.265 -9.577 1.00 97.38 78 LYS A CA 1
ATOM 596 C C . LYS A 1 78 ? 2.765 1.236 -8.504 1.00 97.38 78 LYS A C 1
ATOM 598 O O . LYS A 1 78 ? 1.873 0.881 -7.738 1.00 97.38 78 LYS A O 1
ATOM 603 N N . GLN A 1 79 ? 3.301 2.457 -8.470 1.00 96.88 79 GLN A N 1
ATOM 604 C CA . GLN A 1 79 ? 2.876 3.470 -7.502 1.00 96.88 79 GLN A CA 1
ATOM 605 C C . GLN A 1 79 ? 1.413 3.849 -7.702 1.00 96.88 79 GLN A C 1
ATOM 607 O O . GLN A 1 79 ? 0.657 3.837 -6.740 1.00 96.88 79 GLN A O 1
ATOM 612 N N . LEU A 1 80 ? 1.016 4.154 -8.941 1.00 97.75 80 LEU A N 1
ATOM 613 C CA . LEU A 1 80 ? -0.355 4.559 -9.259 1.00 97.75 80 LEU A CA 1
ATOM 614 C C . LEU A 1 80 ? -1.358 3.450 -8.929 1.00 97.75 80 LEU A C 1
ATOM 616 O O . LEU A 1 80 ? -2.445 3.721 -8.423 1.00 97.75 80 LEU A O 1
ATOM 620 N N . ALA A 1 81 ? -0.990 2.193 -9.188 1.00 98.19 81 ALA A N 1
ATOM 621 C CA . ALA A 1 81 ? -1.793 1.048 -8.784 1.00 98.19 81 ALA A CA 1
ATOM 622 C C . ALA A 1 81 ? -1.933 0.979 -7.254 1.00 98.19 81 ALA A C 1
ATOM 624 O O . ALA A 1 81 ? -3.047 0.888 -6.743 1.00 98.19 81 ALA A O 1
ATOM 625 N N . MET A 1 82 ? -0.826 1.085 -6.514 1.00 98.31 82 MET A N 1
ATOM 626 C CA . MET A 1 82 ? -0.843 1.088 -5.048 1.00 98.31 82 MET A CA 1
ATOM 627 C C . MET A 1 82 ? -1.613 2.275 -4.461 1.00 98.31 82 MET A C 1
ATOM 629 O O . MET A 1 82 ? -2.290 2.102 -3.458 1.00 98.31 82 MET A O 1
ATOM 633 N N . GLU A 1 83 ? -1.541 3.457 -5.070 1.00 97.69 83 GLU A N 1
ATOM 634 C CA . GLU A 1 83 ? -2.264 4.655 -4.634 1.00 97.69 83 GLU A CA 1
ATOM 635 C C . GLU A 1 83 ? -3.774 4.439 -4.725 1.00 97.69 83 GLU A C 1
ATOM 637 O O . GLU A 1 83 ? -4.466 4.563 -3.717 1.00 97.69 83 GLU A O 1
ATOM 642 N N . LYS A 1 84 ? -4.264 3.967 -5.878 1.00 97.69 84 LYS A N 1
ATOM 643 C CA . LYS A 1 84 ? -5.682 3.620 -6.065 1.00 97.69 84 LYS A CA 1
ATOM 644 C C . LYS A 1 84 ? -6.156 2.536 -5.100 1.00 97.69 84 LYS A C 1
ATOM 646 O O . LYS A 1 84 ? -7.246 2.630 -4.540 1.00 97.69 84 LYS A O 1
ATOM 651 N N . LEU A 1 85 ? -5.351 1.488 -4.908 1.00 98.06 85 LEU A N 1
ATOM 652 C CA . LEU A 1 85 ? -5.677 0.418 -3.963 1.00 98.06 85 LEU A CA 1
ATOM 653 C C . LEU A 1 85 ? -5.674 0.929 -2.518 1.00 98.06 85 LEU A C 1
ATOM 655 O O . LEU A 1 85 ? -6.556 0.559 -1.750 1.00 98.06 85 LEU A O 1
ATOM 659 N N . GLY A 1 86 ? -4.730 1.802 -2.163 1.00 97.62 86 GLY A N 1
ATOM 660 C CA . GLY A 1 86 ? -4.654 2.469 -0.867 1.00 97.62 86 GLY A CA 1
ATOM 661 C C . GLY A 1 86 ? -5.887 3.315 -0.579 1.00 97.62 86 GLY A C 1
ATOM 662 O O . GLY A 1 86 ? -6.506 3.135 0.461 1.00 97.62 86 GLY A O 1
ATOM 663 N N . GLU A 1 87 ? -6.299 4.165 -1.518 1.00 97.00 87 GLU A N 1
ATOM 664 C CA . GLU A 1 87 ? -7.521 4.974 -1.404 1.00 97.00 87 GLU A CA 1
ATOM 665 C C . GLU A 1 87 ? -8.777 4.115 -1.226 1.00 97.00 87 GLU A C 1
ATOM 667 O O . GLU A 1 87 ? -9.624 4.408 -0.382 1.00 97.00 87 GLU A O 1
ATOM 672 N N . TYR A 1 88 ? -8.888 3.025 -1.986 1.00 96.44 88 TYR A N 1
ATOM 673 C CA . TYR A 1 88 ? -10.043 2.133 -1.920 1.00 96.44 88 TYR A CA 1
ATOM 674 C C . TYR A 1 88 ? -10.103 1.304 -0.630 1.00 96.44 88 TYR A C 1
ATOM 676 O O . TYR A 1 88 ? -11.178 1.119 -0.063 1.00 96.44 88 TYR A O 1
ATOM 684 N N . LEU A 1 89 ? -8.963 0.783 -0.171 1.00 97.38 89 LEU A N 1
ATOM 685 C CA . LEU A 1 89 ? -8.875 -0.126 0.979 1.00 97.38 89 LEU A CA 1
ATOM 686 C C . LEU A 1 89 ? -8.643 0.598 2.307 1.00 97.38 89 LEU A C 1
ATOM 688 O O . LEU A 1 89 ? -8.833 0.020 3.372 1.00 97.38 89 LEU A O 1
ATOM 692 N N . GLY A 1 90 ? -8.193 1.845 2.245 1.00 96.38 90 GLY A N 1
ATOM 693 C CA . GLY A 1 90 ? -7.758 2.636 3.383 1.00 96.38 90 GLY A CA 1
ATOM 694 C C . GLY A 1 90 ? -8.883 3.283 4.186 1.00 96.38 90 GLY A C 1
ATOM 695 O O . GLY A 1 90 ? -8.621 3.897 5.221 1.00 96.38 90 GLY A O 1
ATOM 696 N N . ALA A 1 91 ? -10.129 3.156 3.722 1.00 95.88 91 ALA A N 1
ATOM 697 C CA . ALA A 1 91 ? -11.294 3.687 4.411 1.00 95.88 91 ALA A CA 1
ATOM 698 C C . ALA A 1 91 ? -11.470 3.018 5.792 1.00 95.88 91 ALA A C 1
ATOM 700 O O . ALA A 1 91 ? -11.445 1.781 5.870 1.00 95.88 91 ALA A O 1
ATOM 701 N N . PRO A 1 92 ? -11.694 3.794 6.872 1.00 96.00 92 PRO A N 1
ATOM 702 C CA . PRO A 1 92 ? -11.915 3.238 8.201 1.00 96.00 92 PRO A CA 1
ATOM 703 C C . PRO A 1 92 ? -13.072 2.231 8.232 1.00 96.00 92 PRO A C 1
ATOM 705 O O . PRO A 1 92 ? -14.130 2.469 7.649 1.00 96.00 92 PRO A O 1
ATOM 708 N N . GLY A 1 93 ? -12.875 1.108 8.921 1.00 94.94 93 GLY A N 1
ATOM 709 C CA . GLY A 1 93 ? -13.844 0.012 8.999 1.00 94.94 93 GLY A CA 1
ATOM 710 C C . GLY A 1 93 ? -13.756 -1.001 7.853 1.00 94.94 93 GLY A C 1
ATOM 711 O O . GLY A 1 93 ? -14.452 -2.014 7.890 1.00 94.94 93 GLY A O 1
ATOM 712 N N . THR A 1 94 ? -12.894 -0.781 6.851 1.00 96.19 94 THR A N 1
ATOM 713 C CA . THR A 1 94 ? -12.612 -1.803 5.831 1.00 96.19 94 THR A CA 1
ATOM 714 C C . THR A 1 94 ? -12.039 -3.052 6.507 1.00 96.19 94 THR A C 1
ATOM 716 O O . THR A 1 94 ? -11.093 -2.919 7.278 1.00 96.19 94 THR A O 1
ATOM 719 N N . PRO A 1 95 ? -12.540 -4.271 6.236 1.00 95.94 95 PRO A N 1
ATOM 720 C CA . PRO A 1 95 ? -11.970 -5.475 6.836 1.00 95.94 95 PRO A CA 1
ATOM 721 C C . PRO A 1 95 ? -10.489 -5.638 6.472 1.00 95.94 95 PRO A C 1
ATOM 723 O O . PRO A 1 95 ? -10.136 -5.590 5.292 1.00 95.94 95 PRO A O 1
ATOM 726 N N . GLY A 1 96 ? -9.618 -5.909 7.445 1.00 93.62 96 GLY A N 1
ATOM 727 C CA . GLY A 1 96 ? -8.195 -6.173 7.200 1.00 93.62 96 GLY A CA 1
ATOM 728 C C . GLY A 1 96 ? -7.989 -7.339 6.226 1.00 93.62 96 GLY A C 1
ATOM 729 O O . GLY A 1 96 ? -7.174 -7.266 5.306 1.00 93.62 96 GLY A O 1
ATOM 730 N N . GLY A 1 97 ? -8.839 -8.367 6.321 1.00 94.31 97 GLY A N 1
ATOM 731 C CA . GLY A 1 97 ? -8.881 -9.473 5.361 1.00 94.31 97 GLY A CA 1
ATOM 732 C C . GLY A 1 97 ? -9.173 -9.043 3.915 1.00 94.31 97 GLY A C 1
ATOM 733 O O . GLY A 1 97 ? -8.700 -9.689 2.982 1.00 94.31 97 GLY A O 1
ATOM 734 N N . ARG A 1 98 ? -9.884 -7.927 3.691 1.00 95.44 98 ARG A N 1
ATOM 735 C CA . ARG A 1 98 ? -10.106 -7.374 2.345 1.00 95.44 98 ARG A CA 1
ATOM 736 C C . ARG A 1 98 ? -8.822 -6.783 1.767 1.00 95.44 98 ARG A C 1
ATOM 738 O O . ARG A 1 98 ? -8.576 -6.960 0.576 1.00 95.44 98 ARG A O 1
ATOM 745 N N . VAL A 1 99 ? -7.990 -6.154 2.600 1.00 96.75 99 VAL A N 1
ATOM 746 C CA . VAL A 1 99 ? -6.655 -5.682 2.196 1.00 96.75 99 VAL A CA 1
ATOM 747 C C . VAL A 1 99 ? -5.820 -6.865 1.709 1.00 96.75 99 VAL A C 1
ATOM 749 O O . VAL A 1 99 ? -5.295 -6.825 0.601 1.00 96.75 99 VAL A O 1
ATOM 752 N N . LEU A 1 100 ? -5.785 -7.953 2.485 1.00 95.69 100 LEU A N 1
ATOM 753 C CA . LEU A 1 100 ? -5.064 -9.180 2.127 1.00 95.69 100 LEU A CA 1
ATOM 754 C C . LEU A 1 100 ? -5.624 -9.848 0.864 1.00 95.69 100 LEU A C 1
ATOM 756 O O . LEU A 1 100 ? -4.870 -10.356 0.041 1.00 95.69 100 LEU A O 1
ATOM 760 N N . GLN A 1 101 ? -6.945 -9.839 0.679 1.00 94.81 101 GLN A N 1
ATOM 761 C CA . GLN A 1 101 ? -7.580 -10.414 -0.506 1.00 94.81 101 GLN A CA 1
ATOM 762 C C . GLN A 1 101 ? -7.226 -9.648 -1.789 1.00 94.81 101 GLN A C 1
ATOM 764 O O . GLN A 1 101 ? -7.059 -10.259 -2.843 1.00 94.81 101 GLN A O 1
ATOM 769 N N . VAL A 1 102 ? -7.158 -8.316 -1.715 1.00 95.75 102 VAL A N 1
ATOM 770 C CA . VAL A 1 102 ? -6.951 -7.455 -2.888 1.00 95.75 102 VAL A CA 1
ATOM 771 C C . VAL A 1 102 ? -5.466 -7.248 -3.177 1.00 95.75 102 VAL A C 1
ATOM 773 O O . VAL A 1 102 ? -5.050 -7.367 -4.325 1.00 95.75 102 VAL A O 1
ATOM 776 N N . MET A 1 103 ? -4.655 -6.972 -2.156 1.00 96.19 103 MET A N 1
ATOM 777 C CA . MET A 1 103 ? -3.220 -6.707 -2.316 1.00 96.19 103 MET A CA 1
ATOM 778 C C . MET A 1 103 ? -2.344 -7.955 -2.142 1.00 96.19 103 MET A C 1
ATOM 780 O O . MET A 1 103 ? -1.158 -7.931 -2.463 1.00 96.19 103 MET A O 1
ATOM 784 N N . GLY A 1 104 ? -2.903 -9.065 -1.665 1.00 95.12 104 GLY A N 1
ATOM 785 C CA . GLY A 1 104 ? -2.143 -10.273 -1.363 1.00 95.12 104 GLY A CA 1
ATOM 786 C C . GLY A 1 104 ? -1.397 -10.181 -0.031 1.00 95.12 104 GLY A C 1
ATOM 787 O O . GLY A 1 104 ? -1.712 -9.380 0.847 1.00 95.12 104 GLY A O 1
ATOM 788 N N . LYS A 1 105 ? -0.390 -11.043 0.137 1.00 94.44 105 LYS A N 1
ATOM 789 C CA . LYS A 1 105 ? 0.420 -11.092 1.361 1.00 94.44 105 LYS A CA 1
ATOM 790 C C . LYS A 1 105 ? 1.230 -9.792 1.513 1.00 94.44 105 LYS A C 1
ATOM 792 O O . LYS A 1 105 ? 1.928 -9.449 0.555 1.00 94.44 105 LYS A O 1
ATOM 797 N N . PRO A 1 106 ? 1.231 -9.133 2.685 1.00 95.19 106 PRO A N 1
ATOM 798 C CA . PRO A 1 106 ? 2.064 -7.958 2.936 1.00 95.19 106 PRO A CA 1
ATOM 799 C C . PRO A 1 106 ? 3.556 -8.311 2.899 1.00 95.19 106 PRO A C 1
ATOM 801 O O . PRO A 1 106 ? 3.947 -9.461 3.119 1.00 95.19 106 PRO A O 1
ATOM 804 N N . ASP A 1 107 ? 4.394 -7.308 2.651 1.00 93.00 107 ASP A N 1
ATOM 805 C CA . ASP A 1 107 ? 5.854 -7.434 2.725 1.00 93.00 107 ASP A CA 1
ATOM 806 C C . ASP A 1 107 ? 6.346 -7.493 4.172 1.00 93.00 107 ASP A C 1
ATOM 808 O O . ASP A 1 107 ? 7.298 -8.209 4.484 1.00 93.00 107 ASP A O 1
ATOM 812 N N . ALA A 1 108 ? 5.662 -6.782 5.070 1.00 91.25 108 ALA A N 1
ATOM 813 C CA . ALA A 1 108 ? 5.891 -6.857 6.504 1.00 91.25 108 ALA A CA 1
ATOM 814 C C . ALA A 1 108 ? 4.584 -6.689 7.286 1.00 91.25 108 ALA A C 1
ATOM 816 O O . ALA A 1 108 ? 3.672 -5.973 6.868 1.00 91.25 108 ALA A O 1
ATOM 817 N N . VAL A 1 109 ? 4.532 -7.332 8.451 1.00 91.75 109 VAL A N 1
ATOM 818 C CA . VAL A 1 109 ? 3.526 -7.084 9.485 1.00 91.75 109 VAL A CA 1
ATOM 819 C C . VAL A 1 109 ? 4.266 -6.505 10.681 1.00 91.75 109 VAL A C 1
ATOM 821 O O . VAL A 1 109 ? 5.196 -7.134 11.187 1.00 91.75 109 VAL A O 1
ATOM 824 N N . VAL A 1 110 ? 3.902 -5.294 11.096 1.00 89.62 110 VAL A N 1
ATOM 825 C CA . VAL A 1 110 ? 4.618 -4.565 12.154 1.00 89.62 110 VAL A CA 1
ATOM 826 C C . VAL A 1 110 ? 3.657 -4.277 13.306 1.00 89.62 110 VAL A C 1
ATOM 828 O O . VAL A 1 110 ? 2.672 -3.580 13.084 1.00 89.62 110 VAL A O 1
ATOM 831 N N . PRO A 1 111 ? 3.904 -4.773 14.530 1.00 89.19 111 PRO A N 1
ATOM 832 C CA . PRO A 1 111 ? 3.086 -4.415 15.687 1.00 89.19 111 PRO A CA 1
ATOM 833 C C . PRO A 1 111 ? 3.131 -2.903 15.945 1.00 89.19 111 PRO A C 1
ATOM 835 O O . PRO A 1 111 ? 4.199 -2.295 15.862 1.00 89.19 111 PRO A O 1
ATOM 838 N N . LYS A 1 112 ? 1.994 -2.296 16.296 1.00 87.06 112 LYS A N 1
ATOM 839 C CA . LYS A 1 112 ? 1.953 -0.919 16.796 1.00 87.06 112 LYS A CA 1
ATOM 840 C C . LYS A 1 112 ? 2.254 -0.940 18.292 1.00 87.06 112 LYS A C 1
ATOM 842 O O . LYS A 1 112 ? 1.454 -1.430 19.084 1.00 87.06 112 LYS A O 1
ATOM 847 N N . THR A 1 113 ? 3.429 -0.448 18.670 1.00 83.62 113 THR A N 1
ATOM 848 C CA . THR A 1 113 ? 3.910 -0.462 20.061 1.00 83.62 113 THR A CA 1
ATOM 849 C C . THR A 1 113 ? 3.539 0.795 20.841 1.00 83.62 113 THR A C 1
ATOM 851 O O . THR A 1 113 ? 3.425 0.729 22.061 1.00 83.62 113 THR A O 1
ATOM 854 N N . ASP A 1 114 ? 3.308 1.914 20.151 1.00 81.44 114 ASP A N 1
ATOM 855 C CA . ASP A 1 114 ? 2.852 3.175 20.739 1.00 81.44 114 ASP A CA 1
ATOM 856 C C . ASP A 1 114 ? 1.527 3.613 20.072 1.00 81.44 114 ASP A C 1
ATOM 858 O O . ASP A 1 114 ? 1.463 3.727 18.843 1.00 81.44 114 ASP A O 1
ATOM 862 N N . PRO A 1 115 ? 0.443 3.850 20.839 1.00 79.88 115 PRO A N 1
ATOM 863 C CA . PRO A 1 115 ? -0.834 4.326 20.305 1.00 79.88 115 PRO A CA 1
ATOM 864 C C . PRO A 1 115 ? -0.753 5.650 19.528 1.00 79.88 115 PRO A C 1
ATOM 866 O O . PRO A 1 115 ? -1.562 5.861 18.624 1.00 79.88 115 PRO A O 1
ATOM 869 N N . SER A 1 116 ? 0.198 6.522 19.875 1.00 82.38 116 SER A 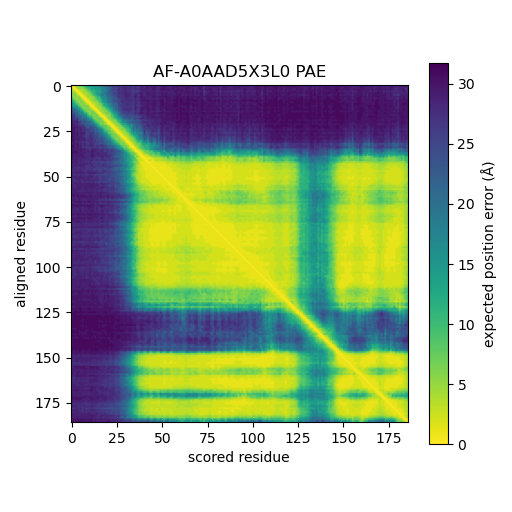N 1
ATOM 870 C CA . SER A 1 116 ? 0.415 7.834 19.252 1.00 82.38 116 SER A CA 1
ATOM 871 C C . SER A 1 116 ? 1.277 7.785 17.989 1.00 82.38 116 SER A C 1
ATOM 873 O O . SER A 1 116 ? 1.313 8.752 17.233 1.00 82.38 116 SER A O 1
ATOM 875 N N . GLN A 1 117 ? 1.941 6.656 17.734 1.00 80.81 117 GLN A N 1
ATOM 876 C CA . GLN A 1 117 ? 2.787 6.465 16.565 1.00 80.81 117 GLN A CA 1
ATOM 877 C C . GLN A 1 117 ? 1.947 6.439 15.284 1.00 80.81 117 GLN A C 1
ATOM 879 O O . GLN A 1 117 ? 0.987 5.670 15.169 1.00 80.81 117 GLN A O 1
ATOM 884 N N . GLU A 1 118 ? 2.355 7.233 14.297 1.00 81.88 118 GLU A N 1
ATOM 885 C CA . GLU A 1 118 ? 1.785 7.222 12.952 1.00 81.88 118 GLU A CA 1
ATOM 886 C C . GLU A 1 118 ? 2.676 6.398 12.010 1.00 81.88 118 GLU A C 1
ATOM 888 O O . GLU A 1 118 ? 3.805 6.772 11.689 1.00 81.88 118 GLU A O 1
ATOM 893 N N . GLY A 1 119 ? 2.167 5.248 11.562 1.00 85.12 119 GLY A N 1
ATOM 894 C CA . GLY A 1 119 ? 2.877 4.339 10.658 1.00 85.12 119 GLY A CA 1
ATOM 895 C C . GLY A 1 119 ? 3.953 3.479 11.340 1.00 85.12 119 GLY A C 1
ATOM 896 O O . GLY A 1 119 ? 4.164 3.578 12.545 1.00 85.12 119 GLY A O 1
ATOM 897 N N . PRO A 1 120 ? 4.633 2.578 10.608 1.00 82.88 120 PRO A N 1
ATOM 898 C CA . PRO A 1 120 ? 5.568 1.608 11.188 1.00 82.88 120 PRO A CA 1
ATOM 899 C C . PRO A 1 120 ? 6.981 2.198 11.377 1.00 82.88 120 PRO A C 1
ATOM 901 O O . PRO A 1 120 ? 7.817 2.125 10.478 1.00 82.88 120 PRO A O 1
ATOM 904 N N . GLU A 1 121 ? 7.278 2.748 12.556 1.00 74.25 121 GLU A N 1
ATOM 905 C CA . GLU A 1 121 ? 8.581 3.346 12.906 1.00 74.25 121 GLU A CA 1
ATOM 906 C C . GLU A 1 121 ? 9.740 2.339 12.830 1.00 74.25 121 GLU A C 1
ATOM 908 O O . GLU A 1 121 ? 10.830 2.670 12.367 1.00 74.25 121 GLU A O 1
ATOM 913 N N . ALA A 1 122 ? 9.480 1.070 13.170 1.00 62.78 122 ALA A N 1
ATOM 914 C CA . ALA A 1 122 ? 10.464 -0.013 13.098 1.00 62.78 122 ALA A CA 1
ATOM 915 C C . ALA A 1 122 ? 11.072 -0.206 11.694 1.00 62.78 122 ALA A C 1
ATOM 917 O O . ALA A 1 122 ? 12.139 -0.794 11.564 1.00 62.78 122 ALA A O 1
ATOM 918 N N . LEU A 1 123 ? 10.419 0.288 10.637 1.00 70.31 123 LEU A N 1
ATOM 919 C CA . LEU A 1 123 ? 10.943 0.234 9.272 1.00 70.31 123 LEU A CA 1
ATOM 920 C C . LEU A 1 123 ? 11.789 1.451 8.883 1.00 70.31 123 LEU A C 1
ATOM 922 O O . LEU A 1 123 ? 12.554 1.357 7.926 1.00 70.31 123 LEU A O 1
ATOM 926 N N . GLN A 1 124 ? 11.698 2.556 9.625 1.00 66.12 124 GLN A N 1
ATOM 927 C CA . GLN A 1 124 ? 12.368 3.821 9.306 1.00 66.12 124 GLN A CA 1
ATOM 928 C C . GLN A 1 124 ? 13.824 3.857 9.804 1.00 66.12 124 GLN A C 1
ATOM 930 O O . GLN A 1 124 ? 14.664 4.530 9.217 1.00 66.12 124 GLN A O 1
ATOM 935 N N . GLY A 1 125 ? 14.150 3.114 10.870 1.00 53.56 125 GLY A N 1
ATOM 936 C CA . GLY A 1 125 ? 15.462 3.160 11.536 1.00 53.56 125 GLY A CA 1
ATOM 937 C C . GLY A 1 125 ? 16.488 2.105 11.104 1.00 53.56 125 GLY A C 1
ATOM 938 O O . GLY A 1 125 ? 17.511 1.955 11.767 1.00 53.56 125 GLY A O 1
ATOM 939 N N . GLY A 1 126 ? 16.222 1.301 10.067 1.00 43.84 126 GLY A N 1
ATOM 940 C CA . GLY A 1 126 ? 17.122 0.217 9.630 1.00 43.84 126 GLY A CA 1
ATOM 941 C C . GLY A 1 126 ? 17.261 -0.964 10.610 1.00 43.84 126 GLY A C 1
ATOM 942 O O . GLY A 1 126 ? 17.873 -1.977 10.266 1.00 43.84 126 GLY A O 1
ATOM 943 N N . ALA A 1 127 ? 16.666 -0.883 11.803 1.00 38.84 127 ALA A N 1
ATOM 944 C CA . ALA A 1 127 ? 16.553 -1.994 12.736 1.00 38.84 127 ALA A CA 1
ATOM 945 C C . ALA A 1 127 ? 15.573 -3.025 12.160 1.00 38.84 127 ALA A C 1
ATOM 947 O O . ALA A 1 127 ? 14.420 -2.723 11.872 1.00 38.84 127 ALA A O 1
ATOM 948 N N . GLY A 1 128 ? 16.070 -4.236 11.915 1.00 39.56 128 GLY A N 1
ATOM 949 C CA . GLY A 1 128 ? 15.352 -5.283 11.202 1.00 39.56 128 GLY A CA 1
ATOM 950 C C . GLY A 1 128 ? 13.931 -5.517 11.714 1.00 39.56 128 GLY A C 1
ATOM 951 O O . GLY A 1 128 ? 13.688 -5.632 12.914 1.00 39.56 128 GLY A O 1
ATOM 952 N N . VAL A 1 129 ? 13.007 -5.656 10.761 1.00 43.75 129 VAL A N 1
ATOM 953 C CA . VAL A 1 129 ? 11.700 -6.283 10.970 1.00 43.75 129 VAL A CA 1
ATOM 954 C C . VAL A 1 129 ? 11.930 -7.563 11.759 1.00 43.75 129 VAL A C 1
ATOM 956 O O . VAL A 1 129 ? 12.695 -8.420 11.314 1.00 43.75 129 VAL A O 1
ATOM 959 N N . LEU A 1 130 ? 11.293 -7.680 12.923 1.00 41.91 130 LEU A N 1
ATOM 960 C CA . LEU A 1 130 ? 11.291 -8.899 13.724 1.00 41.91 130 LEU A CA 1
ATOM 961 C C . LEU A 1 130 ? 10.580 -10.003 12.936 1.00 41.91 130 LEU A C 1
ATOM 963 O O . LEU A 1 130 ? 9.381 -10.244 13.059 1.00 41.91 130 LEU A O 1
ATOM 967 N N . GLN A 1 131 ? 11.347 -10.657 12.075 1.00 42.12 131 GLN A N 1
ATOM 968 C CA . GLN A 1 131 ? 10.953 -11.830 11.328 1.00 42.12 131 GLN A CA 1
ATOM 969 C C . GLN A 1 131 ? 10.917 -12.998 12.326 1.00 42.12 131 GLN A C 1
ATOM 971 O O . GLN A 1 131 ? 11.950 -13.594 12.617 1.00 42.12 131 GLN A O 1
ATOM 976 N N . GLY A 1 132 ? 9.740 -13.307 12.886 1.00 39.53 132 GLY A N 1
ATOM 977 C CA . GLY A 1 132 ? 9.518 -14.612 13.525 1.00 39.53 132 GLY A CA 1
ATOM 978 C C . GLY A 1 132 ? 8.897 -14.673 14.922 1.00 39.53 132 GLY A C 1
ATOM 979 O O . GLY A 1 132 ? 9.186 -15.634 15.628 1.00 39.53 132 GLY A O 1
ATOM 980 N N . MET A 1 133 ? 8.025 -13.751 15.343 1.00 45.84 133 MET A N 1
ATOM 981 C CA . MET A 1 133 ? 7.208 -14.033 16.536 1.00 45.84 133 MET A CA 1
ATOM 982 C C . MET A 1 133 ? 5.977 -14.891 16.171 1.00 45.84 133 MET A C 1
ATOM 984 O O . MET A 1 133 ? 5.192 -14.471 15.319 1.00 45.84 133 MET A O 1
ATOM 988 N N . PRO A 1 134 ? 5.786 -16.084 16.781 1.00 32.06 134 PRO A N 1
ATOM 989 C CA . PRO A 1 134 ? 4.602 -16.916 16.570 1.00 32.06 134 PRO A CA 1
ATOM 990 C C . PRO A 1 134 ? 3.379 -16.247 17.205 1.00 32.06 134 PRO A C 1
ATOM 992 O O . PRO A 1 134 ? 3.183 -16.291 18.418 1.00 32.06 134 PRO A O 1
ATOM 995 N N . GLY A 1 135 ? 2.579 -15.587 16.379 1.00 42.72 135 GLY A N 1
ATOM 996 C CA . GLY A 1 135 ? 1.247 -15.100 16.727 1.00 42.72 135 GLY A CA 1
ATOM 997 C C . GLY A 1 135 ? 0.146 -15.983 16.123 1.00 42.72 135 GLY A C 1
ATOM 998 O O . GLY A 1 135 ? 0.454 -16.886 15.335 1.00 42.72 135 GLY A O 1
ATOM 999 N N . PRO A 1 136 ? -1.128 -15.753 16.485 1.00 40.16 136 PRO A N 1
ATOM 1000 C CA . PRO A 1 136 ? -2.270 -16.457 15.911 1.00 40.16 136 PRO A CA 1
ATOM 1001 C C . PRO A 1 136 ? -2.205 -16.471 14.376 1.00 40.16 136 PRO A C 1
ATOM 1003 O O . PRO A 1 136 ? -1.977 -15.446 13.730 1.00 40.16 136 PRO A O 1
ATOM 1006 N N . VAL A 1 137 ? -2.355 -17.660 13.793 1.00 44.62 137 VAL A N 1
ATOM 1007 C CA . VAL A 1 137 ? -2.330 -17.865 12.342 1.00 44.62 137 VAL A CA 1
ATOM 1008 C C . VAL A 1 137 ? -3.608 -17.305 11.720 1.00 44.62 137 VAL A C 1
ATOM 1010 O O . VAL A 1 137 ? -4.679 -17.888 11.870 1.00 44.62 137 VAL A O 1
ATOM 1013 N N . ILE A 1 138 ? -3.492 -16.196 10.986 1.00 52.22 138 ILE A N 1
ATOM 1014 C CA . ILE A 1 138 ? -4.540 -15.770 10.057 1.00 52.22 138 ILE A CA 1
ATOM 1015 C C . ILE A 1 138 ? -4.515 -16.748 8.870 1.00 52.22 138 ILE A C 1
ATOM 1017 O O . ILE A 1 138 ? -3.454 -16.951 8.269 1.00 52.22 138 ILE A O 1
ATOM 1021 N N . PRO A 1 139 ? -5.642 -17.373 8.485 1.00 37.97 139 PRO A N 1
ATOM 1022 C CA . PRO A 1 139 ? -5.689 -18.183 7.275 1.00 37.97 139 PRO A CA 1
ATOM 1023 C C . PRO A 1 139 ? -5.335 -17.319 6.051 1.00 37.97 139 PRO A C 1
ATOM 1025 O O . PRO A 1 139 ? -6.127 -16.488 5.617 1.00 37.97 139 PRO A O 1
ATOM 1028 N N . GLY A 1 140 ? -4.130 -17.503 5.502 1.00 50.06 140 GLY A N 1
ATOM 1029 C CA . GLY A 1 140 ? -3.666 -16.830 4.279 1.00 50.06 140 GLY A CA 1
ATOM 1030 C C . GLY A 1 140 ? -2.737 -15.619 4.460 1.00 50.06 140 GLY A C 1
ATOM 1031 O O . GLY A 1 140 ? -2.289 -15.065 3.458 1.00 50.06 140 GLY A O 1
ATOM 1032 N N . GLY A 1 141 ? -2.380 -15.229 5.687 1.00 43.78 141 GLY A N 1
ATOM 1033 C CA . GLY A 1 141 ? -1.450 -14.126 5.966 1.00 43.78 141 GLY A CA 1
ATOM 1034 C C . GLY A 1 141 ? -0.586 -14.436 7.187 1.00 43.78 141 GLY A C 1
ATOM 1035 O O . GLY A 1 141 ? -1.021 -15.158 8.076 1.00 43.78 141 GLY A O 1
ATOM 1036 N N . GLY A 1 142 ? 0.662 -13.958 7.213 1.00 46.34 142 GLY A N 1
ATOM 1037 C CA . GLY A 1 142 ? 1.587 -14.192 8.331 1.00 46.34 142 GLY A CA 1
ATOM 1038 C C . GLY A 1 142 ? 0.999 -13.807 9.697 1.00 46.34 142 GLY A C 1
ATOM 1039 O O . GLY A 1 142 ? 0.059 -13.023 9.771 1.00 46.34 142 GLY A O 1
ATOM 1040 N N . ALA A 1 143 ? 1.559 -14.385 10.763 1.00 44.91 143 ALA A N 1
ATOM 1041 C CA . ALA A 1 143 ? 1.071 -14.249 12.133 1.00 44.91 143 ALA A CA 1
ATOM 1042 C C . ALA A 1 143 ? 0.793 -12.789 12.537 1.00 44.91 143 ALA A C 1
ATOM 1044 O O . ALA A 1 143 ? 1.693 -11.947 12.483 1.00 44.91 143 ALA A O 1
ATOM 1045 N N . ALA A 1 144 ? -0.436 -12.510 12.978 1.00 49.34 144 ALA A N 1
ATOM 1046 C CA . ALA A 1 144 ? -0.770 -11.236 13.602 1.00 49.34 144 ALA A CA 1
ATOM 1047 C C . ALA A 1 144 ? -0.174 -11.181 15.020 1.00 49.34 144 ALA A C 1
ATOM 1049 O O . ALA A 1 144 ? -0.191 -12.188 15.735 1.00 49.34 144 ALA A O 1
ATOM 1050 N N . PRO A 1 145 ? 0.380 -10.041 15.460 1.00 53.78 145 PRO A N 1
ATOM 1051 C CA . PRO A 1 145 ? 0.835 -9.885 16.835 1.00 53.78 145 PRO A CA 1
ATOM 1052 C C . PRO A 1 145 ? -0.350 -9.917 17.813 1.00 53.78 145 PRO A C 1
ATOM 1054 O O . PRO A 1 145 ? -1.416 -9.378 17.534 1.00 53.78 145 PRO A O 1
ATOM 1057 N N . ASN A 1 146 ? -0.166 -10.566 18.968 1.00 52.81 146 ASN A N 1
ATOM 1058 C CA . ASN A 1 146 ? -1.206 -10.764 19.985 1.00 52.81 146 ASN A CA 1
ATOM 1059 C C . ASN A 1 146 ? -1.905 -9.447 20.390 1.00 52.81 146 ASN A C 1
ATOM 1061 O O . ASN A 1 146 ? -1.313 -8.627 21.088 1.00 52.81 146 ASN A O 1
ATOM 1065 N N . GLY A 1 147 ? -3.181 -9.300 20.015 1.00 62.62 147 GLY A N 1
ATOM 1066 C CA . GLY A 1 147 ? -4.178 -8.437 20.669 1.00 62.62 147 GLY A CA 1
ATOM 1067 C C . GLY A 1 147 ? -3.995 -6.919 20.564 1.00 62.62 147 GLY A C 1
ATOM 1068 O O . GLY A 1 147 ? -4.730 -6.188 21.225 1.00 62.62 147 GLY A O 1
ATOM 1069 N N . GLY A 1 148 ? -3.038 -6.438 19.770 1.00 79.44 148 GLY A N 1
ATOM 1070 C CA . GLY A 1 148 ? -2.776 -5.013 19.560 1.00 79.44 148 GLY A CA 1
ATOM 1071 C C . GLY A 1 148 ? -2.928 -4.607 18.099 1.00 79.44 148 GLY A C 1
ATOM 1072 O O . GLY A 1 148 ? -2.908 -5.454 17.206 1.00 79.44 148 GLY A O 1
ATOM 1073 N N . ASN A 1 149 ? -3.057 -3.303 17.848 1.00 90.56 149 ASN A N 1
ATOM 1074 C CA . ASN A 1 149 ? -3.042 -2.779 16.484 1.00 90.56 149 ASN A CA 1
ATOM 1075 C C . ASN A 1 149 ? -1.727 -3.147 15.790 1.00 90.56 149 ASN A C 1
ATOM 1077 O O . ASN A 1 149 ? -0.675 -3.268 16.423 1.00 90.56 149 ASN A O 1
ATOM 1081 N N . TYR A 1 150 ? -1.768 -3.291 14.475 1.00 91.38 150 TYR A N 1
ATOM 1082 C CA . TYR A 1 150 ? -0.585 -3.589 13.679 1.00 91.38 150 TYR A CA 1
ATOM 1083 C C . TYR A 1 150 ? -0.674 -2.939 12.307 1.00 91.38 150 TYR A C 1
ATOM 1085 O O . TYR A 1 150 ? -1.732 -2.491 11.878 1.00 91.38 150 TYR A O 1
ATOM 1093 N N . TYR A 1 151 ? 0.450 -2.893 11.608 1.00 94.38 151 TYR A N 1
ATOM 1094 C CA . TYR A 1 151 ? 0.551 -2.354 10.266 1.00 94.38 151 TYR A CA 1
ATOM 1095 C C . TYR A 1 151 ? 0.744 -3.479 9.255 1.00 94.38 151 TYR A C 1
ATOM 1097 O O . TYR A 1 151 ? 1.655 -4.297 9.403 1.00 94.38 151 TYR A O 1
ATOM 1105 N N . LEU A 1 152 ? -0.077 -3.490 8.207 1.00 95.56 152 LEU A N 1
ATOM 1106 C CA . LEU A 1 152 ? 0.196 -4.233 6.978 1.00 95.56 152 LEU A CA 1
ATOM 1107 C C . LEU A 1 152 ? 0.995 -3.327 6.047 1.00 95.56 152 LEU A C 1
ATOM 1109 O O . LEU A 1 152 ? 0.509 -2.260 5.678 1.00 95.56 152 LEU A O 1
ATOM 1113 N N . VAL A 1 153 ? 2.205 -3.736 5.670 1.00 95.56 153 VAL A N 1
ATOM 1114 C CA . VAL A 1 153 ? 3.119 -2.906 4.876 1.00 95.56 153 VAL A CA 1
ATOM 1115 C C . VAL A 1 153 ? 3.347 -3.512 3.498 1.00 95.56 153 VAL A C 1
ATOM 1117 O O . VAL A 1 153 ? 3.623 -4.706 3.382 1.00 95.56 153 VAL A O 1
ATOM 1120 N N . TYR A 1 154 ? 3.275 -2.668 2.469 1.00 95.94 154 TYR A N 1
ATOM 1121 C CA . TYR A 1 154 ? 3.490 -3.016 1.070 1.00 95.94 154 TYR A CA 1
ATOM 1122 C C . TYR A 1 154 ? 4.560 -2.110 0.455 1.00 95.94 154 TYR A C 1
ATOM 1124 O O . TYR A 1 154 ? 4.401 -0.892 0.380 1.00 95.94 154 TYR A O 1
ATOM 1132 N N . TYR A 1 155 ? 5.651 -2.711 -0.003 1.00 94.12 155 TYR A N 1
ATOM 1133 C CA . TYR A 1 155 ? 6.813 -2.033 -0.562 1.00 94.12 155 TYR A CA 1
ATOM 1134 C C . TYR A 1 155 ? 6.589 -1.625 -2.015 1.00 94.12 155 TYR A C 1
ATOM 1136 O O . TYR A 1 155 ? 6.152 -2.416 -2.860 1.00 94.12 155 TYR A O 1
ATOM 1144 N N . TRP A 1 156 ? 6.951 -0.382 -2.322 1.00 92.38 156 TRP A N 1
ATOM 1145 C CA . TRP A 1 156 ? 6.970 0.121 -3.685 1.00 92.38 156 TRP A CA 1
ATOM 1146 C C . TRP A 1 156 ? 8.357 -0.072 -4.310 1.00 92.38 156 TRP A C 1
ATOM 1148 O O . TRP A 1 156 ? 8.491 -0.915 -5.205 1.00 92.38 156 TRP A O 1
ATOM 1158 N N . ARG A 1 157 ? 9.378 0.627 -3.795 1.00 86.56 157 ARG A N 1
ATOM 1159 C CA . ARG A 1 157 ? 10.779 0.581 -4.254 1.00 86.56 157 ARG A CA 1
ATOM 1160 C C . ARG A 1 157 ? 11.690 0.028 -3.158 1.00 86.56 157 ARG A C 1
ATOM 1162 O O . ARG A 1 157 ? 12.483 0.737 -2.546 1.00 86.56 157 ARG A O 1
ATOM 1169 N N . GLY A 1 158 ? 11.507 -1.250 -2.838 1.00 81.56 158 GLY A N 1
ATOM 1170 C CA . GLY A 1 158 ? 12.155 -1.852 -1.672 1.00 81.56 158 GLY A CA 1
ATOM 1171 C C . GLY A 1 158 ? 11.672 -1.216 -0.363 1.00 81.56 158 GLY A C 1
ATOM 1172 O O . GLY A 1 158 ? 10.529 -0.779 -0.259 1.00 81.56 158 GLY A O 1
ATOM 1173 N N . LYS A 1 159 ? 12.543 -1.163 0.650 1.00 83.31 159 LYS A N 1
ATOM 1174 C CA . LYS A 1 159 ? 12.208 -0.598 1.972 1.00 83.31 159 LYS A CA 1
ATOM 1175 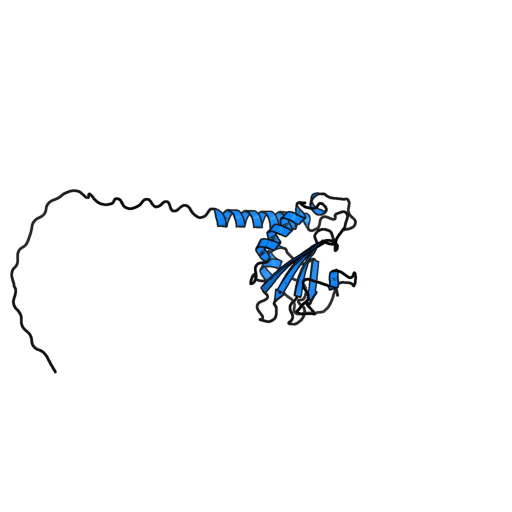C C . LYS A 1 159 ? 12.190 0.937 2.006 1.00 83.31 159 LYS A C 1
ATOM 1177 O O . LYS A 1 159 ? 11.872 1.496 3.048 1.00 83.31 159 LYS A O 1
ATOM 1182 N N . HIS A 1 160 ? 12.545 1.591 0.900 1.00 81.38 160 HIS A N 1
ATOM 1183 C CA . HIS A 1 160 ? 12.699 3.043 0.817 1.00 81.38 160 HIS A CA 1
ATOM 1184 C C . HIS A 1 160 ? 11.349 3.774 0.845 1.00 81.38 160 HIS A C 1
ATOM 1186 O O . HIS A 1 160 ? 11.161 4.703 1.621 1.00 81.38 160 HIS A O 1
ATOM 1192 N N . ASP A 1 161 ? 10.386 3.291 0.054 1.00 90.38 161 ASP A N 1
ATOM 1193 C CA . ASP A 1 161 ? 9.044 3.862 -0.056 1.00 90.38 161 ASP A CA 1
ATOM 1194 C C . ASP A 1 161 ? 7.994 2.761 0.052 1.00 90.38 161 ASP A C 1
ATOM 1196 O O . ASP A 1 161 ? 8.077 1.727 -0.626 1.00 90.38 161 ASP A O 1
ATOM 1200 N N . TYR A 1 162 ? 6.980 2.979 0.888 1.00 93.56 162 TYR A N 1
ATOM 1201 C CA . TYR A 1 162 ? 5.967 1.964 1.144 1.00 93.56 162 TYR A CA 1
ATOM 1202 C C . TYR A 1 162 ? 4.613 2.535 1.549 1.00 93.56 162 TYR A C 1
ATOM 1204 O O . TYR A 1 162 ? 4.498 3.592 2.169 1.00 93.56 162 TYR A O 1
ATOM 1212 N N . LEU A 1 163 ? 3.578 1.777 1.204 1.00 96.81 163 LEU A N 1
ATOM 1213 C CA . LEU A 1 163 ? 2.205 1.980 1.640 1.00 96.81 163 LEU A CA 1
ATOM 1214 C C . LEU A 1 163 ? 1.964 1.126 2.882 1.00 96.81 163 LEU A C 1
ATOM 1216 O O . LEU A 1 163 ? 2.365 -0.039 2.920 1.00 96.81 163 LEU A O 1
ATOM 1220 N N . TRP A 1 164 ? 1.290 1.676 3.883 1.00 96.56 164 TRP A N 1
ATOM 1221 C CA . TRP A 1 164 ? 0.902 0.919 5.067 1.00 96.56 164 TRP A CA 1
ATOM 1222 C C . TRP A 1 164 ? -0.568 1.134 5.422 1.00 96.56 164 TRP A C 1
ATOM 1224 O O . TRP A 1 164 ? -1.122 2.205 5.185 1.00 96.56 164 TRP A O 1
ATOM 1234 N N . PHE A 1 165 ? -1.175 0.109 6.021 1.00 97.06 165 PHE A N 1
ATOM 1235 C CA . PHE A 1 165 ? -2.525 0.137 6.588 1.00 97.06 165 PHE A CA 1
ATOM 1236 C C . PHE A 1 165 ? -2.439 -0.169 8.078 1.00 97.06 165 PHE A C 1
ATOM 1238 O O . PHE A 1 165 ? -1.881 -1.202 8.445 1.00 97.06 165 PHE A O 1
ATOM 1245 N N . GLU A 1 166 ? -2.984 0.699 8.927 1.00 95.44 166 GLU A N 1
ATOM 1246 C CA . GLU A 1 166 ? -3.158 0.398 10.349 1.00 95.44 166 GLU A CA 1
ATOM 1247 C C . GLU A 1 166 ? -4.414 -0.449 10.531 1.00 95.44 166 GLU A C 1
ATOM 1249 O O . GLU A 1 166 ? -5.509 -0.026 10.159 1.00 95.44 166 GLU A O 1
ATOM 1254 N N . ILE A 1 167 ? -4.251 -1.623 11.128 1.00 94.94 167 ILE A N 1
ATOM 1255 C CA . ILE A 1 167 ? -5.329 -2.538 11.476 1.00 94.94 167 ILE A CA 1
ATOM 1256 C C . ILE A 1 167 ? -5.597 -2.437 12.975 1.00 94.94 167 ILE A C 1
ATOM 1258 O O . ILE A 1 167 ? -4.693 -2.622 13.792 1.00 94.94 167 ILE A O 1
ATOM 1262 N N . ASP A 1 168 ? -6.845 -2.142 13.325 1.00 93.00 168 ASP A N 1
ATOM 1263 C CA . ASP A 1 168 ? -7.379 -2.327 14.666 1.00 93.00 168 ASP A CA 1
ATOM 1264 C C . ASP A 1 168 ? -7.702 -3.801 14.867 1.00 93.00 168 ASP A C 1
ATOM 1266 O O . ASP A 1 168 ? -8.492 -4.363 14.114 1.00 93.00 168 ASP A O 1
ATOM 1270 N N . SER A 1 169 ? -7.103 -4.414 15.882 1.00 88.12 169 SER A N 1
ATOM 1271 C CA . SER A 1 169 ? -7.407 -5.792 16.282 1.00 88.12 169 SER A CA 1
ATOM 1272 C C . SER A 1 169 ? -8.040 -5.859 17.677 1.00 88.12 169 SER A C 1
ATOM 1274 O O . SER A 1 169 ? -8.260 -6.952 18.201 1.00 88.12 169 SER A O 1
ATOM 1276 N N . SER A 1 170 ? -8.323 -4.711 18.304 1.00 80.31 170 SER A N 1
ATOM 1277 C CA . SER A 1 170 ? -8.732 -4.638 19.712 1.00 80.31 170 SER A CA 1
ATOM 1278 C C . SER A 1 170 ? -10.164 -5.120 19.963 1.00 80.31 170 SER A C 1
ATOM 1280 O O . SER A 1 170 ? -10.458 -5.645 21.036 1.00 80.31 170 SER A O 1
ATOM 1282 N N . SER A 1 171 ? -11.050 -4.991 18.972 1.00 71.94 171 SER A N 1
ATOM 1283 C CA . SER A 1 171 ? -12.460 -5.394 19.054 1.00 71.94 171 SER A CA 1
ATOM 1284 C C . SER A 1 171 ? -12.745 -6.805 18.528 1.00 71.94 171 SER A C 1
ATOM 1286 O O . SER A 1 171 ? -13.900 -7.218 18.511 1.00 71.94 171 SER A O 1
ATOM 1288 N N . GLY A 1 172 ? -11.723 -7.548 18.087 1.00 72.69 172 GLY A N 1
ATOM 1289 C CA . GLY A 1 172 ? -11.861 -8.874 17.466 1.00 72.69 172 GLY A CA 1
ATOM 1290 C C . GLY A 1 172 ? -12.216 -8.845 15.973 1.00 72.69 172 GLY A C 1
ATOM 1291 O O . GLY A 1 172 ? -11.819 -9.746 15.239 1.00 72.69 172 GLY A O 1
ATOM 1292 N N . ASP A 1 173 ? -12.879 -7.786 15.510 1.00 81.50 173 ASP A N 1
ATOM 1293 C CA . ASP A 1 173 ? -13.050 -7.491 14.088 1.00 81.50 173 ASP A CA 1
ATOM 1294 C C . ASP A 1 173 ? -11.807 -6.744 13.578 1.00 81.50 173 ASP A C 1
ATOM 1296 O O . ASP A 1 173 ? -11.661 -5.547 13.817 1.00 81.50 173 ASP A O 1
ATOM 1300 N N . GLU A 1 174 ? -10.888 -7.451 12.910 1.00 91.31 174 GLU A N 1
ATOM 1301 C CA . GLU A 1 174 ? -9.694 -6.848 12.299 1.00 91.31 174 GLU A CA 1
ATOM 1302 C C . GLU A 1 174 ? -10.098 -5.872 11.184 1.00 91.31 174 GLU A C 1
ATOM 1304 O O . GLU A 1 174 ? -10.469 -6.287 10.080 1.00 91.31 174 GLU A O 1
ATOM 1309 N N . VAL A 1 175 ? -10.024 -4.567 11.453 1.00 95.50 175 VAL A N 1
ATOM 1310 C CA . VAL A 1 175 ? -10.467 -3.515 10.522 1.00 95.50 175 VAL A CA 1
ATOM 1311 C C . VAL A 1 175 ? -9.419 -2.429 10.336 1.00 95.50 175 VAL A C 1
ATOM 1313 O O . VAL A 1 175 ? -8.660 -2.100 11.238 1.00 95.50 175 VAL A O 1
ATOM 1316 N N . VAL A 1 176 ? -9.392 -1.824 9.156 1.00 96.25 176 VAL A N 1
ATOM 1317 C CA . VAL A 1 176 ? -8.536 -0.684 8.842 1.00 96.25 176 VAL A CA 1
ATOM 1318 C C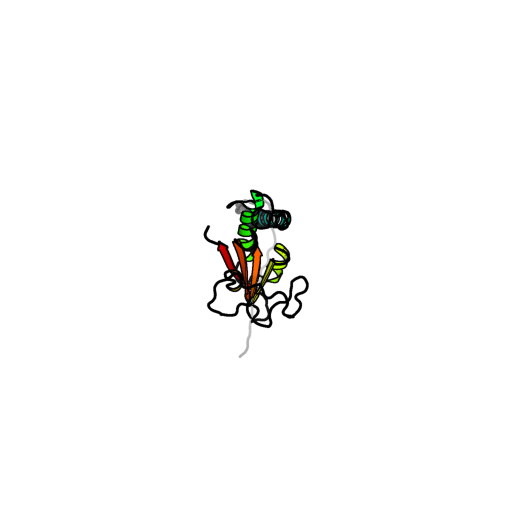 . VAL A 1 176 ? -8.976 0.525 9.669 1.00 96.25 176 VAL A C 1
ATOM 1320 O O . VAL A 1 176 ? -10.151 0.892 9.656 1.00 96.25 176 VAL A O 1
ATOM 1323 N N . LYS A 1 177 ? -8.038 1.173 10.366 1.00 94.81 177 LYS A N 1
ATOM 1324 C CA . LYS A 1 177 ? -8.235 2.502 10.979 1.00 94.81 177 LYS A CA 1
ATOM 1325 C C . LYS A 1 177 ? -7.870 3.627 10.028 1.00 94.81 177 LYS A C 1
ATOM 1327 O O . LYS A 1 177 ? -8.463 4.698 10.086 1.00 94.81 177 LYS A O 1
ATOM 1332 N N . GLY A 1 178 ? -6.883 3.375 9.181 1.00 94.69 178 GLY A N 1
ATOM 1333 C CA . GLY A 1 178 ? -6.384 4.318 8.200 1.00 94.69 178 GLY A CA 1
ATOM 1334 C C . GLY A 1 178 ? -5.199 3.746 7.439 1.00 94.69 178 GLY A C 1
ATOM 1335 O O . GLY A 1 178 ? -4.740 2.628 7.692 1.00 94.69 178 GLY A O 1
ATOM 1336 N N . TYR A 1 179 ? -4.701 4.542 6.505 1.00 96.94 179 TYR A N 1
ATOM 1337 C CA . TYR A 1 179 ? -3.557 4.219 5.670 1.00 96.94 179 TYR A CA 1
ATOM 1338 C C . TYR A 1 179 ? -2.737 5.481 5.430 1.00 96.94 179 TYR A C 1
ATOM 1340 O O . TYR A 1 179 ? -3.261 6.594 5.503 1.00 96.94 179 TYR A O 1
ATOM 1348 N N . SER A 1 180 ? -1.459 5.312 5.117 1.00 95.81 180 SER A N 1
ATOM 1349 C CA . SER A 1 180 ? -0.646 6.404 4.592 1.00 95.81 180 SER A CA 1
ATOM 1350 C C . SER A 1 180 ? 0.574 5.866 3.860 1.00 95.81 180 SER A C 1
ATOM 1352 O O . SER A 1 180 ? 0.845 4.663 3.816 1.00 95.81 180 SER A O 1
ATOM 1354 N N . TRP A 1 181 ? 1.321 6.794 3.281 1.00 94.31 181 TRP A N 1
ATOM 1355 C CA . TRP A 1 181 ? 2.587 6.530 2.628 1.00 94.31 181 TRP A CA 1
ATOM 1356 C C . TRP A 1 181 ? 3.742 6.922 3.535 1.00 94.31 181 TRP A C 1
ATOM 1358 O O . TRP A 1 181 ? 3.756 8.013 4.100 1.00 94.31 181 TRP A O 1
ATOM 1368 N N . TYR A 1 182 ? 4.750 6.063 3.596 1.00 91.31 182 TYR A N 1
ATOM 1369 C CA . TYR A 1 182 ? 6.100 6.499 3.907 1.00 91.31 182 TYR A CA 1
ATOM 1370 C C . TYR A 1 182 ? 6.825 6.770 2.591 1.00 91.31 182 TYR A C 1
ATOM 1372 O O . TYR A 1 182 ? 6.874 5.901 1.715 1.00 91.31 182 TYR A O 1
ATOM 1380 N N . LYS A 1 183 ? 7.338 7.992 2.455 1.00 88.50 183 LYS A N 1
ATOM 1381 C CA . LYS A 1 183 ? 8.162 8.423 1.328 1.00 88.50 183 LYS A CA 1
ATOM 1382 C C . LYS A 1 183 ? 9.466 8.945 1.907 1.00 88.50 183 LYS A C 1
ATOM 1384 O O . LYS A 1 183 ? 9.446 9.993 2.558 1.00 88.50 183 LYS A O 1
ATOM 1389 N N . ALA A 1 184 ? 10.553 8.200 1.749 1.00 80.00 184 ALA A N 1
ATOM 1390 C CA . ALA A 1 184 ? 11.848 8.685 2.201 1.00 80.00 184 ALA A CA 1
ATOM 1391 C C . ALA A 1 184 ? 12.250 9.897 1.344 1.00 80.00 184 ALA A C 1
ATOM 1393 O O . ALA A 1 184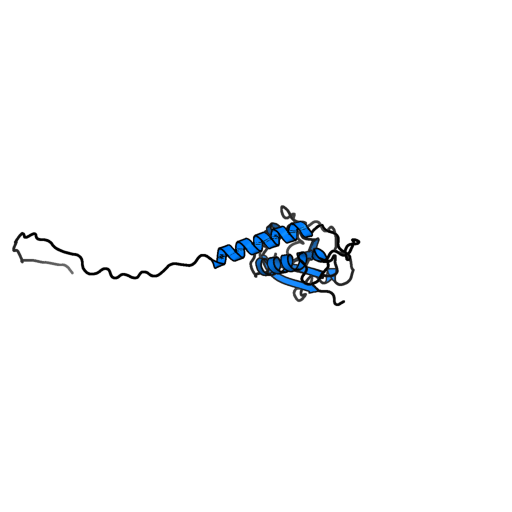 ? 12.018 9.926 0.135 1.00 80.00 184 ALA A O 1
ATOM 1394 N N . LEU A 1 185 ? 12.783 10.935 1.991 1.00 70.38 185 LEU A N 1
ATOM 1395 C CA . LEU A 1 185 ? 13.301 12.108 1.291 1.00 70.38 185 LEU A CA 1
ATOM 1396 C C . LEU A 1 185 ? 14.586 11.697 0.557 1.00 70.38 185 LEU A C 1
ATOM 1398 O O . LEU A 1 185 ? 15.497 11.171 1.195 1.00 70.38 185 LEU A O 1
ATOM 1402 N N . GLU A 1 186 ? 14.624 11.922 -0.757 1.00 56.69 186 GLU A N 1
ATOM 1403 C CA . GLU A 1 186 ? 15.828 11.787 -1.594 1.00 56.69 186 GLU A CA 1
ATOM 1404 C C . GLU A 1 186 ? 16.736 13.024 -1.476 1.00 56.69 186 GLU A C 1
ATOM 1406 O O . GLU A 1 186 ? 16.199 14.158 -1.407 1.00 56.69 186 GLU A O 1
#

Organism: NCBI:txid64517

pLDDT: mean 76.65, std 21.64, range [32.06, 98.31]

Sequence (186 aa):
MLIKSTNKQSKHTITNRHSNLPLLILTLLLLLTLPTMSTTLSNEITAAQADYAALRDIKGHFADGDFNPDVDKFGGKKQLAMEKLGEYLGAPGTPGGRVLQVMGKPDAVVPKTDPSQEGPEALQGGAGVLQGMPGPVIPGGGAAPNGGNYYLVYYWRGKHDYLWFEIDSSSGDEVVKGYSWYKALE

Mean predicted aligned error: 14.05 Å

Solvent-accessible surface area (backbone atoms only — not comparable to full-atom values): 11566 Å² total; per-residue (Å²): 137,84,91,85,92,85,92,88,87,85,84,89,86,82,88,83,90,81,90,85,86,92,84,85,82,88,73,79,88,73,82,86,82,80,78,63,70,71,54,51,54,53,51,53,51,52,51,26,40,51,48,29,64,72,43,66,82,58,56,17,49,65,54,86,33,63,81,33,61,47,48,58,36,90,88,12,57,32,53,53,15,48,49,56,49,44,66,70,51,27,43,64,69,33,48,40,67,54,48,40,70,62,72,40,70,60,77,42,77,40,72,54,88,50,95,85,60,84,73,70,64,62,64,73,73,76,51,74,77,81,83,77,71,92,30,64,76,46,93,86,43,78,48,44,61,82,74,43,37,29,29,47,28,40,62,61,39,38,87,56,26,31,44,34,34,38,28,39,35,74,82,73,62,45,17,18,66,31,55,52,73,49,70,66,87,130

Nearest PDB structures (foldseek):
  4hh4-assembly1_D  TM=6.998E-01  e=2.394E+00  Streptomyces caelestis
  6td9-assembly1_A  TM=5.585E-01  e=5.480E+00  Pseudomonas aeruginosa PAO1
  4ttx-assembly3_F  TM=4.600E-01  e=4.247E+00  Chlamydomonas reinhardtii
  6ncl-assembly1_a5  TM=1.997E-01  e=1.741E+00  Paramecium bursaria Chlorella virus 1